Protein AF-A0A2V6CNK8-F1 (afdb_monomer)

Secondary structure (DSSP, 8-state):
-----EE-TTT--EE-TT-GGG--HHHHHHHHHHGGGS--------------------------------------------EEEETTEEEEEEEEEETTEEEEEEEETTTTEEEEEEEE--GGG--HHHHHHHHHHHHHHHT---TTSPPEEEEEEETTEEEEEEE--TT-BHHHHHHHHTT--TTS---PPPHHHHHHHHHHHHHHHHHHHHTT---S--SGGG-BPP-

Sequence (231 aa):
MATATLVCGRCGTEILADAPEGLCTACLFESGLSLLAHDSVAGLGLSAEAAAKAGSAKADEPDRRDSEQARDRKKMPRTAKAFADFGDYELLEVIGRGGQGVVYRARQKSLNRTVALKVIALGHWATDPHLKRFRREAEAAASLDHPSIVPIYEVGERDGSCYFSMKLVEGGQLDAVVKSATADSSCGERVPTPIRQAVELIVKVARTVHYAHEHGILHRDIKPGNILNPT

Solvent-accessible surface area (backbone atoms only — not comparable to full-atom values): 14701 Å² total; per-residue (Å²): 132,86,78,64,71,37,59,13,80,83,80,63,47,82,30,63,73,81,38,68,94,47,32,39,75,69,59,49,52,53,58,59,52,58,71,72,72,72,81,80,80,83,84,89,79,91,88,90,80,90,88,80,84,90,89,86,85,90,85,89,84,90,87,88,84,88,82,86,81,88,82,90,81,80,78,91,85,75,86,68,73,66,42,71,73,57,85,62,28,42,30,59,45,80,77,44,78,54,99,67,32,41,29,25,38,22,36,34,60,91,78,72,41,74,28,30,34,40,40,26,76,45,60,102,73,58,48,72,69,56,55,54,50,49,51,53,54,51,53,56,53,41,70,54,86,49,99,85,52,78,46,47,78,48,75,52,74,55,97,80,23,45,34,37,33,26,65,60,66,81,46,41,38,41,47,60,52,58,52,52,58,40,64,76,37,96,76,80,57,67,61,68,78,55,68,67,60,54,50,55,49,51,54,54,50,51,53,48,51,47,55,37,46,80,72,75,44,79,84,93,64,90,46,49,77,72,36,68,38,79,114

Structure (mmCIF, N/CA/C/O backbone):
data_AF-A0A2V6CNK8-F1
#
_entry.id   AF-A0A2V6CNK8-F1
#
loop_
_atom_site.group_PDB
_atom_site.id
_atom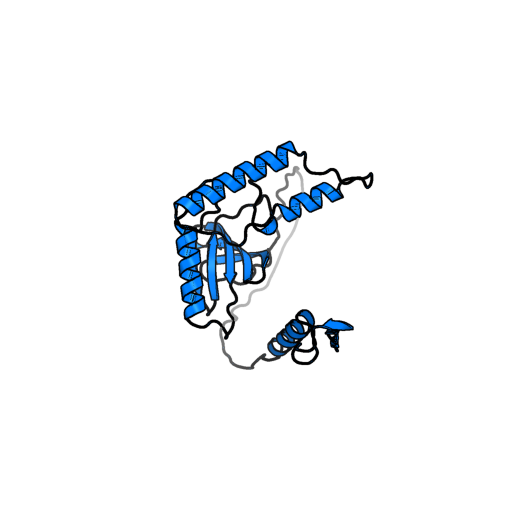_site.type_symbol
_atom_site.label_atom_id
_atom_site.label_alt_id
_atom_site.label_comp_id
_atom_site.label_asym_id
_atom_site.label_entity_id
_atom_site.label_seq_id
_atom_site.pdbx_PDB_ins_code
_atom_site.Cartn_x
_atom_site.Cartn_y
_atom_site.Cartn_z
_atom_site.occupancy
_atom_site.B_iso_or_equiv
_atom_site.auth_seq_id
_atom_site.auth_comp_id
_atom_site.auth_asym_id
_atom_site.auth_atom_id
_atom_site.pdbx_PDB_model_num
ATOM 1 N N . MET A 1 1 ? 30.320 -9.518 28.001 1.00 45.44 1 MET A N 1
ATOM 2 C CA . MET A 1 1 ? 31.220 -9.008 26.946 1.00 45.44 1 MET A CA 1
ATOM 3 C C . MET A 1 1 ? 30.800 -7.579 26.665 1.00 45.44 1 MET A C 1
ATOM 5 O O . MET A 1 1 ? 29.662 -7.385 26.263 1.00 45.44 1 MET A O 1
ATOM 9 N N . ALA A 1 2 ? 31.634 -6.596 27.006 1.00 44.94 2 ALA A N 1
ATOM 10 C CA . ALA A 1 2 ? 31.321 -5.186 26.791 1.00 44.94 2 ALA A CA 1
ATOM 11 C C . ALA A 1 2 ? 31.357 -4.893 25.284 1.00 44.94 2 ALA A C 1
ATOM 13 O O . ALA A 1 2 ? 32.403 -5.034 24.655 1.00 44.94 2 ALA A O 1
ATOM 14 N N . THR A 1 3 ? 30.213 -4.554 24.696 1.00 51.38 3 THR A N 1
ATOM 15 C CA . THR A 1 3 ? 30.130 -4.042 23.326 1.00 51.38 3 THR A CA 1
ATOM 16 C C . THR A 1 3 ? 30.776 -2.665 23.309 1.00 51.38 3 THR A C 1
ATOM 18 O O . THR A 1 3 ? 30.243 -1.734 23.906 1.00 51.38 3 THR A O 1
ATOM 21 N N . ALA A 1 4 ? 31.949 -2.546 22.689 1.00 55.06 4 ALA A N 1
ATOM 22 C CA . ALA A 1 4 ? 32.587 -1.257 22.478 1.00 55.06 4 ALA A CA 1
ATOM 23 C C . ALA A 1 4 ? 31.721 -0.443 21.508 1.00 55.06 4 ALA A C 1
ATOM 25 O O . ALA A 1 4 ? 31.630 -0.769 20.326 1.00 55.06 4 ALA A O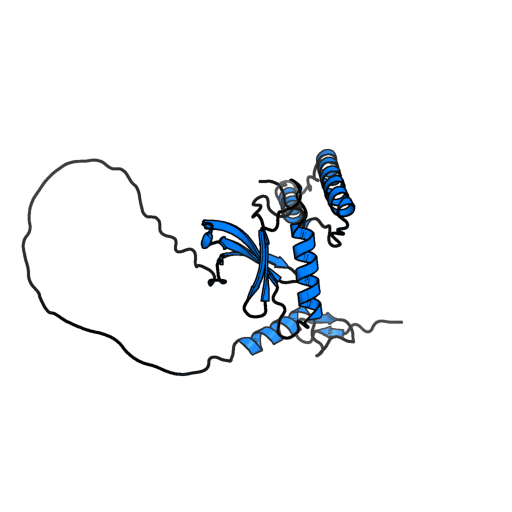 1
ATOM 26 N N . THR A 1 5 ? 31.038 0.572 22.027 1.00 68.06 5 THR A N 1
ATOM 27 C CA . THR A 1 5 ? 30.253 1.512 21.231 1.00 68.06 5 THR A CA 1
ATOM 28 C C . THR A 1 5 ? 31.208 2.526 20.609 1.00 68.06 5 THR A C 1
ATOM 30 O O . THR A 1 5 ? 31.946 3.205 21.325 1.00 68.06 5 THR A O 1
ATOM 33 N N . LEU A 1 6 ? 31.238 2.606 19.279 1.00 79.00 6 LEU A N 1
ATOM 34 C CA . LEU A 1 6 ? 31.948 3.667 18.565 1.00 79.00 6 LEU A CA 1
ATOM 35 C C . LEU A 1 6 ? 30.992 4.843 18.346 1.00 79.00 6 LEU A C 1
ATOM 37 O O . LEU A 1 6 ? 29.776 4.691 18.428 1.00 79.00 6 LEU A O 1
ATOM 41 N N . VAL A 1 7 ? 31.533 6.024 18.067 1.00 88.00 7 VAL A N 1
ATOM 42 C CA . VAL A 1 7 ? 30.742 7.205 17.699 1.00 88.00 7 VAL A CA 1
ATOM 43 C C . VAL A 1 7 ? 30.928 7.509 16.222 1.00 88.00 7 VAL A C 1
ATOM 45 O O . VAL A 1 7 ? 32.044 7.492 15.709 1.00 88.00 7 VAL A O 1
ATOM 48 N N . CYS A 1 8 ? 29.818 7.790 15.543 1.00 84.38 8 CYS A N 1
ATOM 49 C CA . CYS A 1 8 ? 29.791 8.168 14.139 1.00 84.38 8 CYS A CA 1
ATOM 50 C C . CYS A 1 8 ? 30.646 9.416 13.909 1.00 84.38 8 CYS A C 1
ATOM 52 O O . CYS A 1 8 ? 30.362 10.472 14.479 1.00 84.38 8 CYS A O 1
ATOM 54 N N . GLY A 1 9 ? 31.622 9.328 13.004 1.00 82.12 9 GLY A N 1
ATOM 55 C CA . GLY A 1 9 ? 32.535 10.433 12.691 1.00 82.12 9 GLY A CA 1
ATOM 56 C C . GLY A 1 9 ? 31.868 11.672 12.077 1.00 82.12 9 GLY A C 1
ATOM 57 O O . GLY A 1 9 ? 32.503 12.717 11.976 1.00 82.12 9 GLY A O 1
ATOM 58 N N . ARG A 1 10 ? 30.592 11.574 11.673 1.00 83.19 10 ARG A N 1
ATOM 59 C CA . ARG A 1 10 ? 29.850 12.657 11.009 1.00 83.19 10 ARG A CA 1
ATOM 60 C C . ARG A 1 10 ? 28.778 13.314 11.876 1.00 83.19 10 ARG A C 1
ATOM 62 O O . ARG A 1 10 ? 28.630 14.528 11.820 1.00 83.19 10 ARG A O 1
ATOM 69 N N . CYS A 1 11 ? 28.027 12.542 12.661 1.00 86.38 11 CYS A N 1
ATOM 70 C CA . CYS A 1 11 ? 26.923 13.070 13.480 1.00 86.38 11 CYS A CA 1
ATOM 71 C C . CYS A 1 11 ? 27.067 12.801 14.983 1.00 86.38 11 CYS A C 1
ATOM 73 O O . CYS A 1 11 ? 26.215 13.230 15.754 1.00 86.38 11 CYS A O 1
ATOM 75 N N . GLY A 1 12 ? 28.106 12.074 15.409 1.00 82.94 12 GLY A N 1
ATOM 76 C CA . GLY A 1 12 ? 28.367 11.786 16.821 1.00 82.94 12 GLY A CA 1
ATOM 77 C C . GLY A 1 12 ? 27.415 10.779 17.474 1.00 82.94 12 GLY A C 1
ATOM 78 O O . GLY A 1 12 ? 27.470 10.597 18.684 1.00 82.94 12 GLY A O 1
ATOM 79 N N . THR A 1 13 ? 26.539 10.119 16.712 1.00 86.62 13 THR A N 1
ATOM 80 C CA . THR A 1 13 ? 25.645 9.073 17.238 1.00 86.62 13 THR A CA 1
ATOM 81 C C . THR A 1 13 ? 26.413 7.789 17.544 1.00 86.62 13 THR A C 1
ATOM 83 O O . THR A 1 13 ? 27.324 7.429 16.801 1.00 86.62 13 THR A O 1
ATOM 86 N N . GLU A 1 14 ? 26.016 7.081 18.600 1.00 86.44 14 GLU A N 1
ATOM 87 C CA . GLU A 1 14 ? 26.526 5.747 18.924 1.00 86.44 14 GLU A CA 1
ATOM 88 C C . GLU A 1 14 ? 26.243 4.744 17.795 1.00 86.44 14 GLU A C 1
ATOM 90 O O . GLU A 1 14 ? 25.125 4.643 17.283 1.00 86.44 14 GLU A O 1
ATOM 95 N N . ILE A 1 15 ? 27.275 4.006 17.396 1.00 84.31 15 ILE A N 1
ATOM 96 C CA . ILE A 1 15 ? 27.255 3.020 16.318 1.00 84.31 15 ILE A CA 1
ATOM 97 C C . ILE A 1 15 ? 27.910 1.720 16.779 1.00 84.31 15 ILE A C 1
ATOM 99 O O . ILE A 1 15 ? 28.744 1.688 17.689 1.00 84.31 15 ILE A O 1
ATOM 103 N N . LEU A 1 16 ? 27.514 0.629 16.128 1.00 76.56 16 LEU A N 1
ATOM 104 C CA . LEU A 1 16 ? 28.136 -0.672 16.329 1.00 76.56 16 LEU A CA 1
ATOM 105 C C . LEU A 1 16 ? 29.592 -0.634 15.843 1.00 76.56 16 LEU A C 1
ATOM 107 O O . LEU A 1 16 ? 29.931 0.103 14.917 1.00 76.56 16 LEU A O 1
ATOM 111 N N . ALA A 1 17 ? 30.458 -1.427 16.475 1.00 74.00 17 ALA A N 1
ATOM 112 C CA . ALA A 1 17 ? 31.888 -1.443 16.165 1.00 74.00 17 ALA A CA 1
ATOM 113 C C . ALA A 1 17 ? 32.208 -1.879 14.719 1.00 74.00 17 ALA A C 1
ATOM 115 O O . ALA A 1 17 ? 33.287 -1.583 14.215 1.00 74.00 17 ALA A O 1
ATOM 116 N N . ASP A 1 18 ? 31.280 -2.574 14.060 1.00 73.69 18 ASP A N 1
ATOM 117 C CA . ASP A 1 18 ? 31.365 -3.056 12.679 1.00 73.69 18 ASP A CA 1
ATOM 118 C C . ASP A 1 18 ? 30.738 -2.093 11.655 1.00 73.69 18 ASP A C 1
ATOM 120 O O . ASP A 1 18 ? 30.598 -2.441 10.481 1.00 73.69 18 ASP A O 1
ATOM 124 N N . ALA A 1 19 ? 30.367 -0.879 12.071 1.00 71.38 19 ALA A N 1
ATOM 125 C CA . ALA A 1 19 ? 29.796 0.116 11.178 1.00 71.38 19 ALA A CA 1
ATOM 126 C C . ALA A 1 19 ? 30.794 0.502 10.061 1.00 71.38 19 ALA A C 1
ATOM 128 O O . ALA A 1 19 ? 31.891 0.998 10.354 1.00 71.38 19 ALA A O 1
ATOM 129 N N . PRO A 1 20 ? 30.434 0.303 8.777 1.00 69.94 20 PRO A N 1
ATOM 130 C CA . PRO A 1 20 ? 31.322 0.592 7.658 1.00 69.94 20 PRO A CA 1
ATOM 131 C C . PRO A 1 20 ? 31.697 2.077 7.630 1.00 69.94 20 PRO A C 1
ATOM 133 O O . PRO A 1 20 ? 30.863 2.953 7.859 1.00 69.94 20 PRO A O 1
ATOM 136 N N . GLU A 1 21 ? 32.983 2.343 7.384 1.00 75.62 21 GLU A N 1
ATOM 137 C CA . GLU A 1 21 ? 33.577 3.690 7.327 1.00 75.62 21 GLU A CA 1
ATOM 138 C C . GLU A 1 21 ? 33.465 4.510 8.630 1.00 75.62 21 GLU A C 1
ATOM 140 O O . GLU A 1 21 ? 33.725 5.712 8.632 1.00 75.62 21 GLU A O 1
ATOM 145 N N . GLY A 1 22 ? 33.095 3.889 9.758 1.00 81.62 22 GLY A N 1
ATOM 146 C CA . GLY A 1 22 ? 32.885 4.603 11.023 1.00 81.62 22 GLY A CA 1
ATOM 147 C C . GLY A 1 22 ? 31.695 5.570 10.982 1.00 81.62 22 GLY A C 1
ATOM 148 O O . GLY A 1 22 ? 31.645 6.536 11.750 1.00 81.62 22 GLY A O 1
ATOM 149 N N . LEU A 1 23 ? 30.741 5.335 10.074 1.00 81.50 23 LEU A N 1
ATOM 150 C CA . LEU A 1 23 ? 29.550 6.156 9.883 1.00 81.50 23 LEU A CA 1
ATOM 151 C C . LEU A 1 23 ? 28.284 5.405 10.301 1.00 81.50 23 LEU A C 1
ATOM 153 O O . LEU A 1 23 ? 28.145 4.201 10.099 1.00 81.50 23 LEU A O 1
ATOM 157 N N . CYS A 1 24 ? 27.314 6.134 10.857 1.00 85.38 24 CYS A N 1
ATOM 158 C CA . CYS A 1 24 ? 25.982 5.581 11.080 1.00 85.38 24 CYS A CA 1
ATOM 159 C C . CYS A 1 24 ? 25.253 5.377 9.745 1.00 85.38 24 CYS A C 1
ATOM 161 O O . CYS A 1 24 ? 25.547 6.037 8.745 1.00 85.38 24 CYS A O 1
ATOM 163 N N . THR A 1 25 ? 24.247 4.505 9.746 1.00 79.19 25 THR A N 1
ATOM 164 C CA . THR A 1 25 ? 23.458 4.166 8.551 1.00 79.19 25 THR A CA 1
ATOM 165 C C . THR A 1 25 ? 22.831 5.389 7.877 1.00 79.19 25 THR A C 1
ATOM 167 O O . THR A 1 25 ? 22.780 5.449 6.653 1.00 79.19 25 THR A O 1
ATOM 170 N N . ALA A 1 26 ? 22.415 6.394 8.653 1.00 77.00 26 ALA A N 1
ATOM 171 C CA . ALA A 1 26 ? 21.875 7.645 8.124 1.00 77.00 26 ALA A CA 1
ATOM 172 C C . ALA A 1 26 ? 22.945 8.493 7.407 1.00 77.00 26 ALA A C 1
ATOM 174 O O . ALA A 1 26 ? 22.729 8.952 6.287 1.00 77.00 26 ALA A O 1
ATOM 175 N N . CYS A 1 27 ? 24.119 8.667 8.020 1.00 79.50 27 CYS A N 1
ATOM 176 C CA . CYS A 1 27 ? 25.214 9.457 7.454 1.00 79.50 27 CYS A CA 1
ATOM 177 C C . CYS A 1 27 ? 25.867 8.794 6.240 1.00 79.50 27 CYS A C 1
ATOM 179 O O . CYS A 1 27 ? 26.237 9.492 5.297 1.00 79.50 27 CYS A O 1
ATOM 181 N N . LEU A 1 28 ? 25.994 7.466 6.249 1.00 79.88 28 LEU A N 1
ATOM 182 C CA . LEU A 1 28 ? 26.489 6.699 5.108 1.00 79.88 28 LEU A CA 1
ATOM 183 C C . LEU A 1 28 ? 25.558 6.856 3.894 1.00 79.88 28 LEU A C 1
ATOM 185 O O . LEU A 1 28 ? 26.018 7.052 2.771 1.00 79.88 28 LEU A O 1
ATOM 189 N N . PHE A 1 29 ? 24.242 6.850 4.128 1.00 72.44 29 PHE A N 1
ATOM 190 C CA . PHE A 1 29 ? 23.240 7.028 3.078 1.00 72.44 29 PHE A CA 1
ATOM 191 C C . PHE A 1 29 ? 23.309 8.419 2.430 1.00 72.44 29 PHE A C 1
ATOM 193 O O . PHE A 1 29 ? 23.262 8.537 1.208 1.00 72.44 29 PHE A O 1
ATOM 200 N N . GLU A 1 30 ? 23.491 9.478 3.224 1.00 69.31 30 GLU A N 1
ATOM 201 C CA . GLU A 1 30 ? 23.682 10.833 2.690 1.00 69.31 30 GLU A CA 1
ATOM 202 C C . GLU A 1 30 ? 24.972 10.983 1.875 1.00 69.31 30 GLU A C 1
ATOM 204 O O . GLU A 1 30 ? 24.967 11.665 0.853 1.00 69.31 30 GLU A O 1
ATOM 209 N N . SER A 1 31 ? 26.073 10.349 2.297 1.00 64.81 31 SER A N 1
ATOM 210 C CA . SER A 1 31 ? 27.329 10.369 1.532 1.00 64.81 31 SER A CA 1
ATOM 211 C C . SER A 1 31 ? 27.163 9.704 0.159 1.00 64.81 31 SER A C 1
ATOM 213 O O . SER A 1 31 ? 27.707 10.191 -0.831 1.00 64.81 31 SER A O 1
ATOM 215 N N . GLY A 1 32 ? 26.343 8.650 0.077 1.00 50.62 32 GLY A N 1
ATOM 216 C CA . GLY A 1 32 ? 25.979 8.004 -1.185 1.00 50.62 32 GLY A CA 1
ATOM 217 C C . GLY A 1 32 ? 25.147 8.887 -2.124 1.00 50.62 32 GLY A C 1
ATOM 218 O O . GLY A 1 32 ? 25.271 8.762 -3.340 1.00 50.62 32 GLY A O 1
ATOM 219 N N . LEU A 1 33 ? 24.345 9.820 -1.595 1.00 50.94 33 LEU A N 1
ATOM 220 C CA . LEU A 1 33 ? 23.573 10.761 -2.418 1.00 50.94 33 LEU A CA 1
ATOM 221 C C . LEU A 1 33 ? 24.4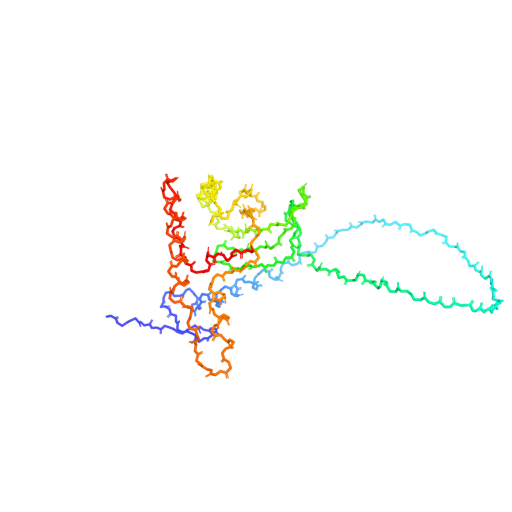35 11.855 -3.067 1.00 50.94 33 LEU A C 1
ATOM 223 O O . LEU A 1 33 ? 24.100 12.307 -4.159 1.00 50.94 33 LEU A O 1
ATOM 227 N N . SER A 1 34 ? 25.542 12.270 -2.445 1.00 40.31 34 SER A N 1
ATOM 228 C CA . SER A 1 34 ? 26.417 13.312 -3.011 1.00 40.31 34 SER A CA 1
ATOM 229 C C . SER A 1 34 ? 27.204 12.844 -4.240 1.00 40.31 34 SER A C 1
ATOM 231 O O . SER A 1 34 ? 27.488 13.649 -5.124 1.00 40.31 34 SER A O 1
ATOM 233 N N . LEU A 1 35 ? 27.499 11.545 -4.348 1.00 41.44 35 LEU A N 1
ATOM 234 C CA . LEU A 1 35 ? 28.129 10.954 -5.539 1.00 41.44 35 LEU A CA 1
ATOM 235 C C . LEU A 1 35 ? 27.210 10.975 -6.772 1.00 41.44 35 LEU A C 1
ATOM 237 O O . LEU A 1 35 ? 27.698 10.965 -7.895 1.00 41.44 35 LEU A O 1
ATOM 241 N N . LEU A 1 36 ? 25.891 11.065 -6.579 1.00 43.84 36 LEU A N 1
ATOM 242 C CA . LEU A 1 36 ? 24.907 11.128 -7.665 1.00 43.84 36 LEU A CA 1
ATOM 243 C C . LEU A 1 36 ? 24.670 12.555 -8.190 1.00 43.84 36 LEU A C 1
ATOM 245 O O . LEU A 1 36 ? 23.960 12.729 -9.177 1.00 43.84 36 LEU A O 1
ATOM 249 N N . ALA A 1 37 ? 25.229 13.582 -7.539 1.00 37.56 37 ALA A N 1
ATOM 250 C CA . ALA A 1 37 ? 24.976 14.985 -7.874 1.00 37.56 37 ALA A CA 1
ATOM 251 C C . ALA A 1 37 ? 25.990 15.601 -8.860 1.00 37.56 37 ALA A C 1
ATOM 253 O O . ALA A 1 37 ? 25.799 16.746 -9.267 1.00 37.56 37 ALA A O 1
ATOM 254 N N . HIS A 1 38 ? 27.050 14.878 -9.251 1.00 37.38 38 HIS A N 1
ATOM 255 C CA . HIS A 1 38 ? 28.166 15.445 -10.025 1.00 37.38 38 HIS A CA 1
ATOM 256 C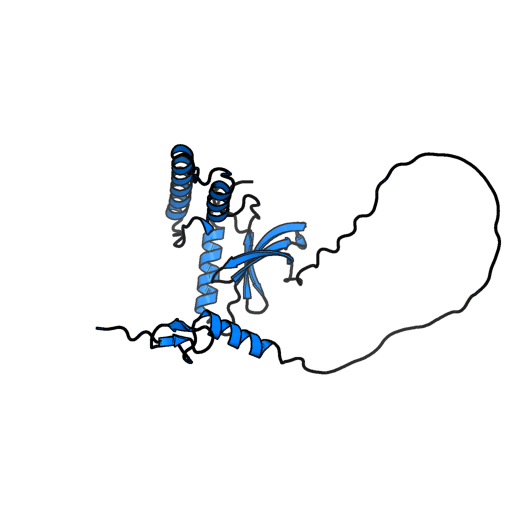 C . HIS A 1 38 ? 28.341 14.952 -11.469 1.00 37.38 38 HIS A C 1
ATOM 258 O O . HIS A 1 38 ? 29.242 15.445 -12.142 1.00 37.38 38 HIS A O 1
ATOM 264 N N . ASP A 1 39 ? 27.446 14.117 -12.002 1.00 36.12 39 ASP A N 1
ATOM 265 C CA . ASP A 1 39 ? 27.487 13.736 -13.422 1.00 36.12 39 ASP A CA 1
ATOM 266 C C . ASP A 1 39 ? 26.438 14.493 -14.251 1.00 36.12 39 ASP A C 1
ATOM 268 O O . ASP A 1 39 ? 25.419 13.951 -14.678 1.00 36.12 39 ASP A O 1
ATOM 272 N N . SER A 1 40 ? 26.701 15.778 -14.512 1.00 32.28 40 SER A N 1
ATOM 273 C CA . SER A 1 40 ? 26.085 16.506 -15.629 1.00 32.28 40 SER A CA 1
ATOM 274 C C . SER A 1 40 ? 27.042 16.488 -16.821 1.00 32.28 40 SER A C 1
ATOM 276 O O . SER A 1 40 ? 27.973 17.292 -16.899 1.00 32.28 40 SER A O 1
ATOM 278 N N . VAL A 1 41 ? 26.815 15.546 -17.736 1.00 34.97 41 VAL A N 1
ATOM 279 C CA . VAL A 1 41 ? 27.568 15.397 -18.985 1.00 34.97 41 VAL A CA 1
ATOM 280 C C . VAL A 1 41 ? 27.011 16.341 -20.051 1.00 34.97 41 VAL A C 1
ATOM 282 O O . VAL A 1 41 ? 25.805 16.504 -20.222 1.00 34.97 41 VAL A O 1
ATOM 285 N N . ALA A 1 42 ? 27.948 16.967 -20.753 1.00 29.44 42 ALA A N 1
ATOM 286 C CA . ALA A 1 42 ? 27.781 17.856 -21.884 1.00 29.44 42 ALA A CA 1
ATOM 287 C C . ALA A 1 42 ? 27.140 17.205 -23.129 1.00 29.44 42 ALA A C 1
ATOM 289 O O . ALA A 1 42 ? 27.391 16.042 -23.426 1.00 29.44 42 ALA A O 1
ATOM 290 N N . GLY A 1 43 ? 26.490 18.042 -23.950 1.00 26.47 43 GLY A N 1
ATOM 291 C CA . GLY A 1 43 ? 26.691 18.014 -25.405 1.00 26.47 43 GLY A CA 1
ATOM 292 C C . GLY A 1 43 ? 25.492 17.701 -26.314 1.00 26.47 43 GLY A C 1
ATOM 293 O O . GLY A 1 43 ? 24.898 16.638 -26.214 1.00 26.47 43 GLY A O 1
ATOM 294 N N . LEU A 1 44 ? 25.334 18.591 -27.316 1.00 27.14 44 LEU A N 1
ATOM 295 C CA . LEU A 1 44 ? 24.737 18.410 -28.661 1.00 27.14 44 LEU A CA 1
ATOM 296 C C . LEU A 1 44 ? 23.191 18.366 -28.719 1.00 27.14 44 LEU A C 1
ATOM 298 O O . LEU A 1 44 ? 22.565 17.617 -27.993 1.00 27.14 44 LEU A O 1
ATOM 302 N N . GLY A 1 45 ? 22.464 19.089 -29.577 1.00 24.50 45 GLY A N 1
ATOM 303 C CA . GLY A 1 45 ? 22.764 20.008 -30.676 1.00 24.50 45 GLY A CA 1
ATOM 304 C C . GLY A 1 45 ? 21.526 20.111 -31.596 1.00 24.50 45 GLY A C 1
ATOM 305 O O . GLY A 1 45 ? 20.816 19.121 -31.729 1.00 24.50 45 GLY A O 1
ATOM 306 N N . LEU A 1 46 ? 21.356 21.270 -32.262 1.00 26.09 46 LEU A N 1
ATOM 307 C CA . LEU A 1 46 ? 20.570 21.526 -33.499 1.00 26.09 46 LEU A CA 1
ATOM 308 C C . LEU A 1 46 ? 19.024 21.428 -33.392 1.00 26.09 46 LEU A C 1
ATOM 310 O O . LEU A 1 46 ? 18.512 20.593 -32.668 1.00 26.09 46 LEU A O 1
ATOM 314 N N . SER A 1 47 ? 18.150 22.115 -34.135 1.00 29.00 47 SER A N 1
ATOM 315 C CA . SER A 1 47 ? 18.079 23.339 -34.961 1.00 29.00 47 SER A CA 1
ATOM 316 C C . SER A 1 47 ? 16.651 23.339 -35.541 1.00 29.00 47 SER A C 1
ATOM 318 O O . SER A 1 47 ? 16.289 22.319 -36.118 1.00 29.00 47 SER A O 1
ATOM 320 N N . ALA A 1 48 ? 15.876 24.427 -35.429 1.00 24.42 48 ALA A N 1
ATOM 321 C CA . ALA A 1 48 ? 14.644 24.771 -36.190 1.00 24.42 48 ALA A CA 1
ATOM 322 C C . ALA A 1 48 ? 13.896 25.849 -35.371 1.00 24.42 48 ALA A C 1
ATOM 324 O O . ALA A 1 48 ? 13.874 25.747 -34.154 1.00 24.42 48 ALA A O 1
ATOM 325 N N . GLU A 1 49 ? 13.279 26.922 -35.862 1.00 23.61 49 GLU A N 1
ATOM 326 C CA . GLU A 1 49 ? 12.781 27.320 -37.175 1.00 23.61 49 GLU A CA 1
ATOM 327 C C . GLU A 1 49 ? 12.414 28.824 -37.116 1.00 23.61 49 GLU A C 1
ATOM 329 O O . GLU A 1 49 ? 12.125 29.361 -36.051 1.00 23.61 49 GLU A O 1
ATOM 334 N N . ALA A 1 50 ? 12.378 29.450 -38.296 1.00 24.55 50 ALA A N 1
ATOM 335 C CA . ALA A 1 50 ? 11.441 30.491 -38.742 1.00 24.55 50 ALA A CA 1
ATOM 336 C C . ALA A 1 50 ? 11.245 31.801 -37.937 1.00 24.55 50 ALA A C 1
ATOM 338 O O . ALA A 1 50 ? 10.629 31.844 -36.878 1.00 24.55 50 ALA A O 1
ATOM 339 N N . ALA A 1 51 ? 11.564 32.928 -38.588 1.00 23.58 51 ALA A N 1
ATOM 340 C CA . ALA A 1 51 ? 10.922 34.217 -38.324 1.00 23.58 51 ALA A CA 1
ATOM 341 C C . ALA A 1 51 ? 10.481 34.853 -39.650 1.00 23.58 51 ALA A C 1
ATOM 343 O O . ALA A 1 51 ? 11.301 35.235 -40.485 1.00 23.58 51 ALA A O 1
ATOM 344 N N . ALA A 1 52 ? 9.165 34.951 -39.835 1.00 24.31 52 ALA A N 1
ATOM 345 C CA . ALA A 1 52 ? 8.515 35.646 -40.934 1.00 24.31 52 ALA A CA 1
ATOM 346 C C . ALA A 1 52 ? 7.600 36.752 -40.381 1.00 24.31 52 ALA A C 1
ATOM 348 O O . ALA A 1 52 ? 6.797 36.484 -39.494 1.00 24.31 52 ALA A O 1
ATOM 349 N N . LYS A 1 53 ? 7.692 37.931 -41.021 1.00 25.09 53 LYS A N 1
ATOM 350 C CA . LYS A 1 53 ? 6.727 39.056 -41.106 1.00 25.09 53 LYS A CA 1
ATOM 351 C C . LYS A 1 53 ? 6.490 39.869 -39.816 1.00 25.09 53 LYS A C 1
ATOM 353 O O . LYS A 1 53 ? 6.152 39.322 -38.783 1.00 25.09 53 LYS A O 1
ATOM 358 N N . ALA A 1 54 ? 6.776 41.175 -39.754 1.00 24.69 54 ALA A N 1
ATOM 359 C CA . ALA A 1 54 ? 6.326 42.336 -40.549 1.00 24.69 54 ALA A CA 1
ATOM 360 C C . ALA A 1 54 ? 4.850 42.718 -40.322 1.00 24.69 54 ALA A C 1
ATOM 362 O O . ALA A 1 54 ? 3.961 41.943 -40.659 1.00 24.69 54 ALA A O 1
ATOM 363 N N . GLY A 1 55 ? 4.619 43.956 -39.854 1.00 25.02 55 GLY A N 1
ATOM 364 C CA . GLY A 1 55 ? 3.343 44.671 -40.007 1.00 25.02 55 GLY A CA 1
ATOM 365 C C . GLY A 1 55 ? 2.907 45.499 -38.794 1.00 25.02 55 GLY A C 1
ATOM 366 O O . GLY A 1 55 ? 2.295 44.967 -37.878 1.00 25.02 55 GLY A O 1
ATOM 367 N N . SER A 1 56 ? 3.192 46.803 -38.823 1.00 24.55 56 SER A N 1
ATOM 368 C CA . SER A 1 56 ? 2.766 47.823 -37.850 1.00 24.55 56 SER A CA 1
ATOM 369 C C . SER A 1 56 ? 1.525 48.607 -38.314 1.00 24.55 56 SER A C 1
ATOM 371 O O . SER A 1 56 ? 1.262 48.654 -39.513 1.00 24.55 56 SER A O 1
ATOM 373 N N . ALA A 1 57 ? 0.938 49.354 -37.356 1.00 26.88 57 ALA A N 1
ATOM 374 C CA . ALA A 1 57 ? 0.112 50.586 -37.454 1.00 26.88 57 ALA A CA 1
ATOM 375 C C . ALA A 1 57 ? -1.419 50.394 -37.278 1.00 26.88 57 ALA A C 1
ATOM 377 O O . ALA A 1 57 ? -2.031 49.662 -38.043 1.00 26.88 57 ALA A O 1
ATOM 378 N N . LYS A 1 58 ? -2.003 50.861 -36.147 1.00 24.61 58 LYS A N 1
ATOM 379 C CA . LYS A 1 58 ? -2.649 52.191 -35.857 1.00 24.61 58 LYS A CA 1
ATOM 380 C C . LYS A 1 58 ? -4.064 52.298 -36.481 1.00 24.61 58 LYS A C 1
ATOM 382 O O . LYS A 1 58 ? -4.222 51.849 -37.601 1.00 24.61 58 LYS A O 1
ATOM 387 N N . ALA A 1 59 ? -5.118 52.873 -35.891 1.00 26.53 59 ALA A N 1
ATOM 388 C CA . ALA A 1 59 ? -5.335 53.755 -34.738 1.00 26.53 59 ALA A CA 1
ATOM 389 C C . ALA A 1 59 ? -6.832 53.713 -34.298 1.00 26.53 59 ALA A C 1
ATOM 391 O O . ALA A 1 59 ? -7.634 53.033 -34.931 1.00 26.53 59 ALA A O 1
ATOM 392 N N . ASP A 1 60 ? -7.145 54.517 -33.271 1.00 25.98 60 ASP A N 1
ATOM 393 C CA . ASP A 1 60 ? -8.415 55.218 -32.979 1.00 25.98 60 ASP A CA 1
ATOM 394 C C . ASP A 1 60 ? -9.355 54.709 -31.854 1.00 25.98 60 ASP A C 1
ATOM 396 O O . ASP A 1 60 ? -9.882 53.601 -31.852 1.00 25.98 60 ASP A O 1
ATOM 400 N N . GLU A 1 61 ? -9.567 55.629 -30.905 1.00 25.70 61 GLU A N 1
ATOM 401 C CA . GLU A 1 61 ? -10.598 55.759 -29.852 1.00 25.70 61 GLU A CA 1
ATOM 402 C C . GLU A 1 61 ? -11.483 56.984 -30.252 1.00 25.70 61 GLU A C 1
ATOM 404 O O . GLU A 1 61 ? -11.062 57.686 -31.180 1.00 25.70 61 GLU A O 1
ATOM 409 N N . PRO A 1 62 ? -12.608 57.381 -29.593 1.00 43.75 62 PRO A N 1
ATOM 410 C CA . PRO A 1 62 ? -13.210 56.900 -28.337 1.00 43.75 62 PRO A CA 1
ATOM 411 C C . PRO A 1 62 ? -14.770 56.853 -28.280 1.00 43.75 62 PRO A C 1
ATOM 413 O O . PRO A 1 62 ? -15.460 57.195 -29.235 1.00 43.75 62 PRO A O 1
ATOM 416 N N . ASP A 1 63 ? -15.304 56.492 -27.096 1.00 26.67 63 ASP A N 1
ATOM 417 C CA . ASP A 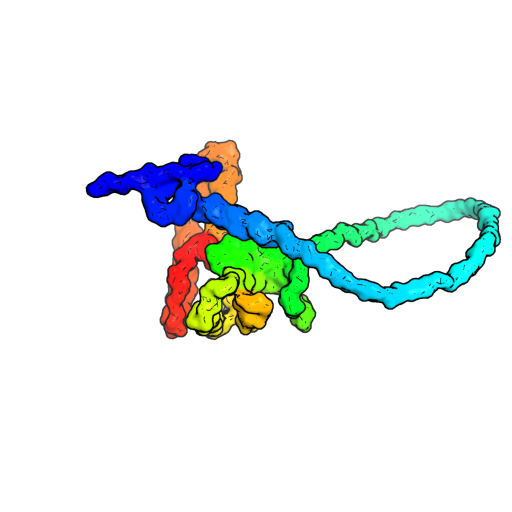1 63 ? -16.365 57.207 -26.331 1.00 26.67 63 ASP A CA 1
ATOM 418 C C . ASP A 1 63 ? -17.600 56.395 -25.821 1.00 26.67 63 ASP A C 1
ATOM 420 O O . ASP A 1 63 ? -18.405 55.872 -26.581 1.00 26.67 63 ASP A O 1
ATOM 424 N N . ARG A 1 64 ? -17.750 56.420 -24.480 1.00 30.39 64 ARG A N 1
ATOM 425 C CA . ARG A 1 64 ? -18.955 56.490 -23.604 1.00 30.39 64 ARG A CA 1
ATOM 426 C C . ARG A 1 64 ? -20.068 55.405 -23.524 1.00 30.39 64 ARG A C 1
ATOM 428 O O . ARG A 1 64 ? -20.932 55.301 -24.381 1.00 30.39 64 ARG A O 1
ATOM 435 N N . ARG A 1 65 ? -20.186 54.921 -22.267 1.00 28.38 65 ARG A N 1
ATOM 436 C CA . ARG A 1 65 ? -21.367 54.785 -21.359 1.00 28.38 65 ARG A CA 1
ATOM 437 C C . ARG A 1 65 ? -22.085 53.432 -21.166 1.00 28.38 65 ARG A C 1
ATOM 439 O O . ARG A 1 65 ? -22.651 52.857 -22.081 1.00 28.38 65 ARG A O 1
ATOM 446 N N . ASP A 1 66 ? -22.112 53.085 -19.870 1.00 27.72 66 ASP A N 1
ATOM 447 C CA . ASP A 1 66 ? -23.157 52.471 -19.035 1.00 27.72 66 ASP A CA 1
ATOM 448 C C . ASP A 1 66 ? -23.657 51.051 -19.338 1.00 27.72 66 ASP A C 1
ATOM 450 O O . ASP A 1 66 ? -24.422 50.828 -20.268 1.00 27.72 66 ASP A 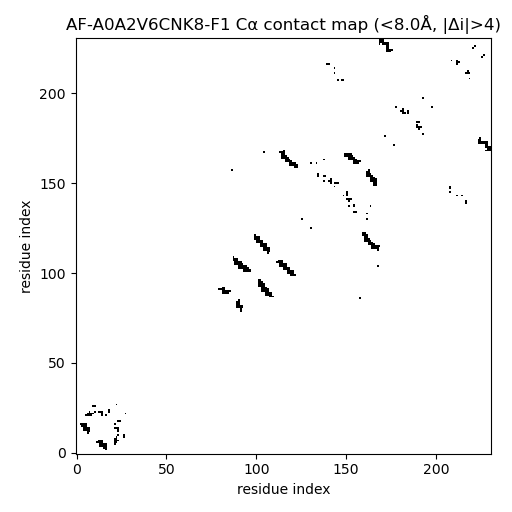O 1
ATOM 454 N N . SER A 1 67 ? -23.319 50.097 -18.454 1.00 35.09 67 SER A N 1
ATOM 455 C CA . SER A 1 67 ? -24.243 49.465 -17.478 1.00 35.09 67 SER A CA 1
ATOM 456 C C . SER A 1 67 ? -23.810 48.042 -17.048 1.00 35.09 67 SER A C 1
ATOM 458 O O . SER A 1 67 ? -23.787 47.090 -17.814 1.00 35.09 67 SER A O 1
ATOM 460 N N . GLU A 1 68 ? -23.425 47.960 -15.771 1.00 28.44 68 GLU A N 1
ATOM 461 C CA . GLU A 1 68 ? -23.811 46.969 -14.752 1.00 28.44 68 GLU A CA 1
ATOM 462 C C . GLU A 1 68 ? -23.687 45.429 -14.908 1.00 28.44 68 GLU A C 1
ATOM 464 O O . GLU A 1 68 ? -24.302 44.773 -15.736 1.00 28.44 68 GLU A O 1
ATOM 469 N N . GLN A 1 69 ? -23.046 44.882 -13.858 1.00 33.12 69 GLN A N 1
ATOM 470 C CA . GLN A 1 69 ? -23.349 43.634 -13.129 1.00 33.12 69 GLN A CA 1
ATOM 471 C C . GLN A 1 69 ? -22.667 42.312 -13.548 1.00 33.12 69 GLN A C 1
ATOM 473 O O . GLN A 1 69 ? -23.205 41.444 -14.220 1.00 33.12 69 GLN A O 1
ATOM 478 N N . ALA A 1 70 ? -21.466 42.140 -12.980 1.00 31.64 70 ALA A N 1
ATOM 479 C CA . ALA A 1 70 ? -21.062 41.047 -12.082 1.00 31.64 70 ALA A CA 1
ATOM 480 C C . ALA A 1 70 ? -21.635 39.627 -12.299 1.00 31.64 70 ALA A C 1
ATOM 482 O O . ALA A 1 70 ? -22.795 39.364 -11.990 1.00 31.64 70 ALA A O 1
ATOM 483 N N . ARG A 1 71 ? -20.734 38.663 -12.560 1.00 35.78 71 ARG A N 1
ATOM 484 C CA . ARG A 1 71 ? -20.393 37.561 -11.623 1.00 35.78 71 ARG A CA 1
ATOM 485 C C . ARG A 1 71 ? -19.260 36.683 -12.170 1.00 35.78 71 ARG A C 1
ATOM 487 O O . ARG A 1 71 ? -19.440 35.823 -13.019 1.00 35.78 71 ARG A O 1
ATOM 494 N N . ASP A 1 72 ? -18.076 36.968 -11.646 1.00 37.53 72 ASP A N 1
ATOM 495 C CA . ASP A 1 72 ? -17.134 36.018 -11.051 1.00 37.53 72 ASP A CA 1
ATOM 496 C C . ASP A 1 72 ? -17.197 34.541 -11.501 1.00 37.53 72 ASP A C 1
ATOM 498 O O . ASP A 1 72 ? -17.946 33.734 -10.956 1.00 37.53 72 ASP A O 1
ATOM 502 N N . ARG A 1 73 ? -16.291 34.167 -12.411 1.00 39.06 73 ARG A N 1
ATOM 503 C CA . ARG A 1 73 ? -15.535 32.909 -12.313 1.00 39.06 73 ARG A CA 1
ATOM 504 C C . ARG A 1 73 ? -14.074 33.179 -12.653 1.00 39.06 73 ARG A C 1
ATOM 506 O O . ARG A 1 73 ? -13.573 32.899 -13.741 1.00 39.06 73 ARG A O 1
ATOM 513 N N . LYS A 1 74 ? -13.396 33.784 -11.678 1.00 37.97 74 LYS A N 1
ATOM 514 C CA . LYS A 1 74 ? -11.937 33.836 -11.570 1.00 37.97 74 LYS A CA 1
ATOM 515 C C . LYS A 1 74 ? -11.316 32.456 -11.836 1.00 37.97 74 LYS A C 1
ATOM 517 O O . LYS A 1 74 ? -11.598 31.496 -11.132 1.00 37.97 74 LYS A O 1
ATOM 522 N N . LYS A 1 75 ? -10.406 32.433 -12.815 1.00 31.27 75 LYS A N 1
ATOM 523 C CA . LYS A 1 75 ? -9.044 31.877 -12.720 1.00 31.27 75 LYS A CA 1
ATOM 524 C C . LYS A 1 75 ? -8.918 30.546 -11.956 1.00 31.27 75 LYS A C 1
ATOM 526 O O . LYS A 1 75 ? -8.835 30.539 -10.732 1.00 31.27 75 LYS A O 1
ATOM 531 N N . MET A 1 76 ? -8.689 29.457 -12.687 1.00 36.03 76 MET A N 1
ATOM 532 C CA . MET A 1 76 ? -7.894 28.340 -12.168 1.00 36.03 76 MET A CA 1
ATOM 533 C C . MET A 1 76 ? -6.420 28.570 -12.521 1.00 36.03 76 MET A C 1
ATOM 535 O O . MET A 1 76 ? -6.029 28.337 -13.662 1.00 36.03 76 MET A O 1
ATOM 539 N N . PRO A 1 77 ? -5.566 28.983 -11.576 1.00 46.47 77 PRO A N 1
ATOM 540 C CA . PRO A 1 77 ? -4.164 28.656 -11.634 1.00 46.47 77 PRO A CA 1
ATOM 541 C C . PRO A 1 77 ? -3.903 27.598 -10.571 1.00 46.47 77 PRO A C 1
ATOM 543 O O . PRO A 1 77 ? -4.152 27.823 -9.388 1.00 46.47 77 PRO A O 1
ATOM 546 N N . ARG A 1 78 ? -3.360 26.465 -10.998 1.00 39.19 78 ARG A N 1
ATOM 547 C CA . ARG A 1 78 ? -2.256 25.813 -10.299 1.00 39.19 78 ARG A CA 1
ATOM 548 C C . ARG A 1 78 ? -1.790 24.646 -11.141 1.00 39.19 78 ARG A C 1
ATOM 550 O O . ARG A 1 78 ? -2.340 23.555 -11.084 1.00 39.19 78 ARG A O 1
ATOM 557 N N . THR A 1 79 ? -0.753 24.915 -11.921 1.00 42.06 79 THR A N 1
ATOM 558 C CA . THR A 1 79 ? 0.255 23.926 -12.273 1.00 42.06 79 THR A CA 1
ATOM 559 C C . THR A 1 79 ? 0.739 23.290 -10.970 1.00 42.06 79 THR A C 1
ATOM 561 O O . THR A 1 79 ? 1.660 23.778 -10.314 1.00 42.06 79 THR A O 1
ATOM 564 N N . ALA A 1 80 ? 0.052 22.230 -10.537 1.00 43.78 80 ALA A N 1
ATOM 565 C CA . ALA A 1 80 ? 0.659 21.255 -9.655 1.00 43.78 80 ALA A CA 1
ATOM 566 C C . ALA A 1 80 ? 1.930 20.830 -10.381 1.00 43.78 80 ALA A C 1
ATOM 568 O O . ALA A 1 80 ? 1.897 20.502 -11.567 1.00 43.78 80 ALA A O 1
ATOM 569 N N . LYS A 1 81 ? 3.064 20.998 -9.715 1.00 40.97 81 LYS A N 1
ATOM 570 C CA . LYS A 1 81 ? 4.367 20.636 -10.247 1.00 40.97 81 LYS A CA 1
ATOM 571 C C . LYS A 1 81 ? 4.312 19.121 -10.443 1.00 40.97 81 LYS A C 1
ATOM 573 O O . LYS A 1 81 ? 4.486 18.399 -9.468 1.00 40.97 81 LYS A O 1
ATOM 578 N N . ALA A 1 82 ? 3.936 18.669 -11.642 1.00 46.09 82 ALA A N 1
ATOM 579 C CA . ALA A 1 82 ? 3.862 17.255 -11.959 1.00 46.09 82 ALA A CA 1
ATOM 580 C C . ALA A 1 82 ? 5.226 16.668 -11.606 1.00 46.09 82 ALA A C 1
ATOM 582 O O . ALA A 1 82 ? 6.263 17.155 -12.076 1.00 46.09 82 ALA A O 1
ATOM 583 N N . PHE A 1 83 ? 5.236 15.693 -10.701 1.00 57.34 83 PHE A N 1
ATOM 584 C CA . PHE A 1 83 ? 6.407 14.847 -10.599 1.00 57.34 83 PHE A CA 1
ATOM 585 C C . PHE A 1 83 ? 6.509 14.113 -11.943 1.00 57.34 83 PHE A C 1
ATOM 587 O O . PHE A 1 83 ? 5.503 13.899 -12.617 1.00 57.34 83 PHE A O 1
ATOM 594 N N . ALA A 1 84 ? 7.735 13.827 -12.375 1.00 78.69 84 ALA A N 1
ATOM 595 C CA . ALA A 1 84 ? 8.014 13.236 -13.680 1.00 78.69 84 ALA A CA 1
ATOM 596 C C . ALA A 1 84 ? 7.082 12.053 -14.017 1.00 78.69 84 ALA A C 1
ATOM 598 O O . ALA A 1 84 ? 6.639 11.328 -13.128 1.00 78.69 84 ALA A O 1
ATOM 599 N N . ASP A 1 85 ? 6.811 11.843 -15.304 1.00 87.19 85 ASP A N 1
ATOM 600 C CA . ASP A 1 85 ? 6.039 10.692 -15.770 1.00 87.19 85 ASP A CA 1
ATOM 601 C C . ASP A 1 85 ? 6.754 9.371 -15.446 1.00 87.19 85 ASP A C 1
ATOM 603 O O . ASP A 1 85 ? 7.965 9.234 -15.622 1.00 87.19 85 ASP A O 1
ATOM 607 N N . PHE A 1 86 ? 5.976 8.365 -15.050 1.00 88.81 86 PHE A N 1
ATOM 608 C CA . PHE A 1 86 ? 6.414 6.984 -14.884 1.00 88.81 86 PHE A CA 1
ATOM 609 C C . PHE A 1 86 ? 5.572 6.074 -15.785 1.00 88.81 86 PHE A C 1
ATOM 611 O O . PHE A 1 86 ? 4.594 5.448 -15.374 1.00 88.81 86 PHE A O 1
ATOM 618 N N . GLY A 1 87 ? 5.923 6.034 -17.071 1.00 90.69 87 GLY A N 1
ATOM 619 C CA . GLY A 1 87 ? 5.192 5.245 -18.061 1.00 90.69 87 GLY A CA 1
ATOM 620 C C . GLY A 1 87 ? 3.747 5.697 -18.256 1.00 90.69 87 GLY A C 1
ATOM 621 O O . GLY A 1 87 ? 3.507 6.824 -18.688 1.00 90.69 87 GLY A O 1
ATOM 622 N N . ASP A 1 88 ? 2.790 4.810 -17.968 1.00 92.94 88 ASP A N 1
ATOM 623 C CA . ASP A 1 88 ? 1.347 5.108 -18.016 1.00 92.94 88 ASP A CA 1
ATOM 624 C C . ASP A 1 88 ? 0.870 5.939 -16.807 1.00 92.94 88 ASP A C 1
ATOM 626 O O . ASP A 1 88 ? -0.283 6.357 -16.747 1.00 92.94 88 ASP A O 1
ATOM 630 N N . TYR A 1 89 ? 1.748 6.225 -15.846 1.00 95.31 89 TYR A N 1
ATOM 631 C CA . TYR A 1 89 ? 1.404 6.935 -14.621 1.00 95.31 89 TYR A CA 1
ATOM 632 C C . TYR A 1 89 ? 1.985 8.350 -14.618 1.00 95.31 89 TYR A C 1
ATOM 634 O O . TYR A 1 89 ? 3.192 8.540 -14.733 1.00 95.31 89 TYR A O 1
ATOM 642 N N . GLU A 1 90 ? 1.123 9.345 -14.444 1.00 95.19 90 GLU A N 1
ATOM 643 C CA . GLU A 1 90 ? 1.516 10.713 -14.103 1.00 95.19 90 GLU A CA 1
ATOM 644 C C . GLU A 1 90 ? 1.660 10.807 -12.578 1.00 95.19 90 GLU A C 1
ATOM 646 O O . GLU A 1 90 ? 0.693 10.566 -11.845 1.00 95.19 90 GLU A O 1
ATOM 651 N N . LEU A 1 91 ? 2.857 11.126 -12.082 1.00 94.94 91 LEU A N 1
ATOM 652 C CA . LEU A 1 91 ? 3.122 11.204 -10.647 1.00 94.94 91 LEU A CA 1
ATOM 653 C C . LEU A 1 91 ? 2.654 12.559 -10.096 1.00 94.94 91 LEU A C 1
ATOM 655 O O . LEU A 1 91 ? 3.133 13.618 -10.496 1.00 94.94 91 LEU A O 1
ATOM 659 N N . LEU A 1 92 ? 1.720 12.537 -9.144 1.00 94.62 92 LEU A N 1
ATOM 660 C CA . LEU A 1 92 ? 1.107 13.755 -8.603 1.00 94.62 92 LEU A CA 1
ATOM 661 C C . LEU A 1 92 ? 1.794 14.221 -7.319 1.00 94.62 92 LEU A C 1
ATOM 663 O O . LEU A 1 92 ? 2.125 15.395 -7.184 1.00 94.62 92 LEU A O 1
ATOM 667 N N . GLU A 1 93 ? 2.010 13.308 -6.372 1.00 93.94 93 GLU A N 1
ATOM 668 C CA . GLU A 1 93 ? 2.681 13.594 -5.099 1.00 93.94 93 GLU A CA 1
ATOM 669 C C . GLU A 1 93 ? 3.212 12.317 -4.441 1.00 93.94 93 GLU A C 1
ATOM 671 O O . GLU A 1 93 ? 2.739 11.215 -4.718 1.00 93.94 93 GLU A O 1
ATOM 676 N N . VAL A 1 94 ? 4.179 12.458 -3.534 1.00 93.25 94 VAL A N 1
ATOM 677 C CA . VAL A 1 94 ? 4.632 11.361 -2.667 1.00 93.25 94 VAL A CA 1
ATOM 678 C C . VAL A 1 94 ? 3.703 11.273 -1.459 1.00 93.25 94 VAL A C 1
ATOM 680 O O . VAL A 1 94 ? 3.627 12.220 -0.683 1.00 93.25 94 VAL A O 1
ATOM 683 N N . ILE A 1 95 ? 3.052 10.125 -1.268 1.00 90.44 95 ILE A N 1
ATOM 684 C CA . ILE A 1 95 ? 2.147 9.866 -0.131 1.00 90.44 95 ILE A CA 1
ATOM 685 C C . ILE A 1 95 ? 2.765 8.956 0.935 1.00 90.44 95 ILE A C 1
ATOM 687 O O . ILE A 1 95 ? 2.226 8.821 2.029 1.00 90.44 95 ILE A O 1
ATOM 691 N N . GLY A 1 96 ? 3.908 8.333 0.644 1.00 86.56 96 GLY A N 1
ATOM 692 C CA . GLY A 1 96 ? 4.630 7.532 1.623 1.00 86.56 96 GLY A CA 1
ATOM 693 C C . GLY A 1 96 ? 6.046 7.196 1.183 1.00 86.56 96 GLY A C 1
ATOM 694 O O . GLY A 1 96 ? 6.323 7.015 -0.001 1.00 86.56 96 GLY A O 1
ATOM 695 N N . ARG A 1 97 ? 6.953 7.083 2.152 1.00 86.31 97 ARG A N 1
ATOM 696 C CA . ARG A 1 97 ? 8.304 6.543 1.966 1.00 86.31 97 ARG A CA 1
ATOM 697 C C . ARG A 1 97 ? 8.501 5.421 2.975 1.00 86.31 97 ARG A C 1
ATOM 699 O O . ARG A 1 97 ? 8.268 5.622 4.162 1.00 86.31 97 ARG A O 1
ATOM 706 N N . GLY A 1 98 ? 8.889 4.246 2.502 1.00 72.94 98 GLY A N 1
ATOM 707 C CA . GLY A 1 98 ? 9.158 3.079 3.337 1.00 72.94 98 GLY A CA 1
ATOM 708 C C . GLY A 1 98 ? 10.498 2.446 2.983 1.00 72.94 98 GLY A C 1
ATOM 709 O O . GLY A 1 98 ? 11.101 2.779 1.967 1.00 72.94 98 GLY A O 1
ATOM 710 N N . GLY A 1 99 ? 10.950 1.486 3.794 1.00 67.38 99 GLY A N 1
ATOM 711 C CA . GLY A 1 99 ? 12.268 0.857 3.617 1.00 67.38 99 GLY A CA 1
ATOM 712 C C . GLY A 1 99 ? 12.475 0.136 2.278 1.00 67.38 99 GLY A C 1
ATOM 713 O O . GLY A 1 99 ? 13.608 -0.101 1.888 1.00 67.38 99 GLY A O 1
ATOM 714 N N . GLN A 1 100 ? 11.398 -0.190 1.560 1.00 73.81 100 GLN A N 1
ATOM 715 C CA . GLN A 1 100 ? 11.453 -0.859 0.255 1.00 73.81 100 GLN A CA 1
ATOM 716 C C . GLN A 1 100 ? 11.173 0.083 -0.926 1.00 73.81 100 GLN A C 1
ATOM 718 O O . GLN A 1 100 ? 11.195 -0.368 -2.062 1.00 73.81 100 GLN A O 1
ATOM 723 N N . GLY A 1 101 ? 10.850 1.361 -0.705 1.00 84.50 101 GLY A N 1
ATOM 724 C CA . GLY A 1 101 ? 10.537 2.260 -1.817 1.00 84.50 101 GLY A CA 1
ATOM 725 C C . GLY A 1 101 ? 9.612 3.419 -1.473 1.00 84.50 101 GLY A C 1
ATOM 726 O O . GLY A 1 101 ? 9.391 3.761 -0.309 1.00 84.50 101 GLY A O 1
ATOM 727 N N . VAL A 1 102 ? 9.059 4.024 -2.519 1.00 89.81 102 VAL A N 1
ATOM 728 C CA . VAL A 1 102 ? 8.248 5.241 -2.443 1.00 89.81 102 VAL A CA 1
ATOM 729 C C . VAL A 1 102 ? 6.855 4.959 -2.988 1.00 89.81 102 VAL A C 1
ATOM 731 O O . VAL A 1 102 ? 6.699 4.290 -4.006 1.00 89.81 102 VAL A O 1
ATOM 734 N N . VAL A 1 103 ? 5.835 5.461 -2.298 1.00 92.31 103 VAL A N 1
ATOM 735 C CA . VAL A 1 103 ? 4.442 5.399 -2.738 1.00 92.31 103 VAL A CA 1
ATOM 736 C C . VAL A 1 103 ? 4.019 6.783 -3.202 1.00 92.31 103 VAL A C 1
ATOM 738 O O . VAL A 1 103 ? 4.115 7.757 -2.452 1.00 92.31 103 VAL A O 1
ATOM 741 N N . TYR A 1 104 ? 3.534 6.856 -4.434 1.00 94.56 104 TYR A N 1
ATOM 742 C CA . TYR A 1 104 ? 3.039 8.066 -5.066 1.00 94.56 104 TYR A CA 1
ATOM 743 C C . TYR A 1 104 ? 1.519 8.015 -5.186 1.00 94.56 104 TYR A C 1
ATOM 745 O O . TYR A 1 104 ? 0.955 6.974 -5.523 1.00 94.56 104 TYR A O 1
ATOM 753 N N . ARG A 1 105 ? 0.851 9.152 -4.987 1.00 95.94 105 ARG A N 1
ATOM 754 C CA . ARG A 1 105 ? -0.439 9.382 -5.637 1.00 95.94 105 ARG A CA 1
ATOM 755 C C . ARG A 1 105 ? -0.134 9.610 -7.111 1.00 95.94 105 ARG A C 1
ATOM 757 O O . ARG A 1 105 ? 0.665 10.485 -7.442 1.00 95.94 105 ARG A O 1
ATOM 764 N N . ALA A 1 106 ? -0.754 8.833 -7.983 1.00 96.62 106 ALA A N 1
ATOM 765 C CA . ALA A 1 106 ? -0.525 8.928 -9.416 1.00 96.62 106 ALA A CA 1
ATOM 766 C C . ALA A 1 106 ? -1.845 8.860 -10.180 1.00 96.62 106 ALA A C 1
ATOM 768 O O . ALA A 1 106 ? -2.799 8.223 -9.729 1.00 96.62 106 ALA A O 1
ATOM 769 N N . ARG A 1 107 ? -1.900 9.496 -11.349 1.00 96.75 107 ARG A N 1
ATOM 770 C CA . ARG A 1 107 ? -2.999 9.335 -12.299 1.00 96.75 107 ARG A CA 1
ATOM 771 C C . ARG A 1 107 ? -2.576 8.341 -13.371 1.00 96.75 107 ARG A C 1
ATOM 773 O O . ARG A 1 107 ? -1.613 8.583 -14.090 1.00 96.75 107 ARG A O 1
ATOM 780 N N . GLN A 1 108 ? -3.295 7.232 -13.485 1.00 96.69 108 GLN A N 1
ATOM 781 C CA . GLN A 1 108 ? -3.126 6.305 -14.597 1.00 96.69 108 GLN A CA 1
ATOM 782 C C . GLN A 1 108 ? -3.758 6.918 -15.850 1.00 96.69 108 GLN A C 1
ATOM 784 O O . GLN A 1 108 ? -4.963 7.181 -15.856 1.00 96.69 108 GLN A O 1
ATOM 789 N N . LYS A 1 109 ? -2.958 7.170 -16.890 1.00 95.12 109 LYS A N 1
ATOM 790 C CA . LYS A 1 109 ? -3.370 7.900 -18.097 1.00 95.12 109 LYS A CA 1
ATOM 791 C C . LYS A 1 109 ? -4.365 7.092 -18.929 1.00 95.12 109 LYS A C 1
ATOM 793 O O . LYS A 1 109 ? -5.400 7.640 -19.298 1.00 95.12 109 LYS A O 1
ATOM 798 N N . SER A 1 110 ? -4.102 5.805 -19.151 1.00 94.44 110 SER A N 1
ATOM 799 C CA . SER A 1 110 ? -4.963 4.905 -19.939 1.00 94.44 110 SER A CA 1
ATOM 800 C C . SER A 1 110 ? -6.411 4.814 -19.440 1.00 94.44 110 SER A C 1
ATOM 802 O O . SER A 1 110 ? -7.345 4.838 -20.236 1.00 94.44 110 SER A O 1
ATOM 804 N N . LEU A 1 111 ? -6.605 4.734 -18.121 1.00 94.25 111 LEU A N 1
ATOM 805 C CA . LEU A 1 111 ? -7.917 4.573 -17.479 1.00 94.25 111 LEU A CA 1
ATOM 806 C C . LEU A 1 111 ? -8.444 5.857 -16.827 1.00 94.25 111 LEU A C 1
ATOM 808 O O . LEU A 1 111 ? -9.522 5.850 -16.238 1.00 94.25 111 LEU A O 1
ATOM 812 N N . ASN A 1 112 ? -7.672 6.944 -16.895 1.00 94.38 112 ASN A N 1
ATOM 813 C CA . ASN A 1 112 ? -7.946 8.228 -16.255 1.00 94.38 112 ASN A CA 1
ATOM 814 C C . ASN A 1 112 ? -8.433 8.106 -14.795 1.00 94.38 112 ASN A C 1
ATOM 816 O O . ASN A 1 112 ? -9.435 8.705 -14.402 1.00 94.38 112 ASN A O 1
ATOM 820 N N . ARG A 1 113 ? -7.721 7.315 -13.985 1.00 95.56 113 ARG A N 1
ATOM 821 C CA . ARG A 1 113 ? -8.045 7.084 -12.567 1.00 95.56 113 ARG A CA 1
ATOM 822 C C . ARG A 1 113 ? -6.876 7.425 -11.656 1.00 95.56 113 ARG A C 1
ATOM 824 O O . ARG A 1 113 ? -5.719 7.241 -12.029 1.00 95.56 113 ARG A O 1
ATOM 831 N N . THR A 1 114 ? -7.181 7.859 -10.440 1.00 96.88 114 THR A N 1
ATOM 832 C CA . THR A 1 114 ? -6.169 8.094 -9.404 1.00 96.88 114 THR A CA 1
ATOM 833 C C . THR A 1 114 ? -5.888 6.801 -8.641 1.00 96.88 114 THR A C 1
ATOM 835 O O . THR A 1 114 ? -6.809 6.116 -8.196 1.00 96.88 114 THR A O 1
ATOM 838 N N . VAL A 1 115 ? -4.610 6.471 -8.479 1.00 97.06 115 VAL A N 1
ATOM 839 C CA . VAL A 1 115 ? -4.122 5.261 -7.809 1.00 97.06 115 VAL A CA 1
ATOM 840 C C . VAL A 1 115 ? -3.018 5.598 -6.812 1.00 97.06 115 VAL A C 1
ATOM 842 O O . VAL A 1 115 ? -2.400 6.664 -6.878 1.00 97.06 115 VAL A O 1
ATOM 845 N N . ALA A 1 116 ? -2.748 4.664 -5.903 1.00 96.12 116 ALA A N 1
ATOM 846 C CA . ALA A 1 116 ? -1.490 4.629 -5.173 1.00 96.12 116 ALA A CA 1
ATOM 847 C C . ALA A 1 116 ? -0.501 3.750 -5.955 1.00 96.12 116 ALA A C 1
ATOM 849 O O . ALA A 1 116 ? -0.773 2.576 -6.202 1.00 96.12 116 ALA A O 1
ATOM 850 N N . LEU A 1 117 ? 0.633 4.315 -6.362 1.00 95.06 117 LEU A N 1
ATOM 851 C CA . LEU A 1 117 ? 1.693 3.631 -7.101 1.00 95.06 117 LEU A CA 1
ATOM 852 C C . LEU A 1 117 ? 2.897 3.436 -6.181 1.00 95.06 117 LEU A C 1
ATOM 854 O O . LEU A 1 117 ? 3.552 4.411 -5.813 1.00 95.06 117 LEU A O 1
ATOM 858 N N . LYS A 1 118 ? 3.210 2.192 -5.814 1.00 92.56 118 LYS A N 1
ATOM 859 C CA . LYS A 1 118 ? 4.427 1.877 -5.058 1.00 92.56 118 LYS A CA 1
ATOM 860 C C . LYS A 1 118 ? 5.541 1.519 -6.031 1.00 92.56 118 LYS A C 1
ATOM 862 O O . LYS A 1 118 ? 5.446 0.516 -6.731 1.00 92.56 118 LYS A O 1
ATOM 867 N N . VAL A 1 119 ? 6.592 2.331 -6.039 1.00 90.19 119 VAL A N 1
ATOM 868 C CA . VAL A 1 119 ? 7.817 2.125 -6.815 1.00 90.19 119 VAL A CA 1
ATOM 869 C C . VAL A 1 119 ? 8.913 1.660 -5.867 1.00 90.19 119 VAL A C 1
ATOM 871 O O . VAL A 1 119 ? 9.194 2.301 -4.851 1.00 90.19 119 VAL A O 1
ATOM 874 N N . ILE A 1 120 ? 9.522 0.527 -6.188 1.00 85.31 120 ILE A N 1
ATOM 875 C CA . ILE A 1 120 ? 10.574 -0.103 -5.399 1.00 85.31 120 ILE A CA 1
ATOM 876 C C . ILE A 1 120 ? 11.891 0.170 -6.111 1.00 85.31 120 ILE A C 1
ATOM 878 O O . ILE A 1 120 ? 12.179 -0.404 -7.162 1.00 85.31 120 ILE A O 1
ATOM 882 N N . ALA A 1 121 ? 12.677 1.074 -5.527 1.00 71.56 121 ALA A N 1
ATOM 883 C CA . ALA A 1 121 ? 14.016 1.395 -5.997 1.00 71.56 121 ALA A CA 1
ATOM 884 C C . ALA A 1 121 ? 14.950 0.253 -5.596 1.00 71.56 121 ALA A C 1
ATOM 886 O O . ALA A 1 121 ? 15.529 0.225 -4.513 1.00 71.56 121 ALA A O 1
ATOM 887 N N . LEU A 1 122 ? 15.027 -0.731 -6.476 1.00 63.03 122 LEU A N 1
ATOM 888 C CA . LEU A 1 122 ? 15.782 -1.956 -6.275 1.00 63.03 122 LEU A CA 1
ATOM 889 C C . LEU A 1 122 ? 17.304 -1.746 -6.441 1.00 63.03 122 LEU A C 1
ATOM 891 O O . LEU A 1 122 ? 18.099 -2.567 -5.984 1.00 63.03 122 LEU A O 1
ATOM 895 N N . GLY A 1 123 ? 17.709 -0.596 -6.997 1.00 58.19 123 GLY A N 1
ATOM 896 C CA . GLY A 1 123 ? 19.105 -0.217 -7.222 1.00 58.19 123 GLY A CA 1
ATOM 897 C C . GLY A 1 123 ? 19.846 -1.193 -8.145 1.00 58.19 123 GLY A C 1
ATOM 898 O O . GLY A 1 123 ? 19.304 -2.205 -8.577 1.00 58.19 123 GLY A O 1
ATOM 899 N N . HIS A 1 124 ? 21.135 -0.940 -8.390 1.00 48.34 124 HIS A N 1
ATOM 900 C CA . HIS A 1 124 ? 22.035 -1.879 -9.089 1.00 48.34 124 HIS A CA 1
ATOM 901 C C . HIS A 1 124 ? 22.240 -3.222 -8.342 1.00 48.34 124 HIS A C 1
ATOM 903 O O . HIS A 1 124 ? 22.982 -4.083 -8.805 1.00 48.34 124 HIS A O 1
ATOM 909 N N . TRP A 1 125 ? 21.595 -3.410 -7.184 1.00 47.75 125 TRP A N 1
ATOM 910 C CA . TRP A 1 125 ? 21.766 -4.547 -6.273 1.00 47.75 125 TRP A CA 1
ATOM 911 C C . TRP A 1 125 ? 20.609 -5.550 -6.311 1.00 47.75 125 TRP A C 1
ATOM 913 O O . TRP A 1 125 ? 20.628 -6.554 -5.591 1.00 47.75 125 TRP A O 1
ATOM 923 N N . ALA A 1 126 ? 19.586 -5.310 -7.131 1.00 57.16 126 ALA A N 1
ATOM 924 C CA .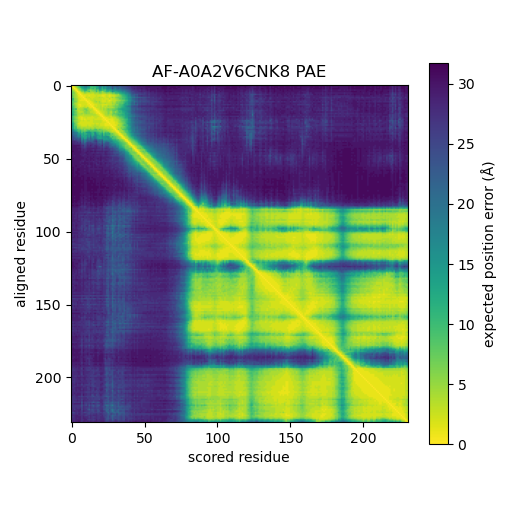 ALA A 1 126 ? 18.526 -6.282 -7.318 1.00 57.16 126 ALA A CA 1
ATOM 925 C C . ALA A 1 126 ? 18.992 -7.431 -8.197 1.00 57.16 126 ALA A C 1
ATOM 927 O O . ALA A 1 126 ? 19.001 -7.369 -9.420 1.00 57.16 126 ALA A O 1
ATOM 928 N N . THR A 1 127 ? 19.371 -8.511 -7.533 1.00 61.88 127 THR A N 1
ATOM 929 C CA . THR A 1 127 ? 19.579 -9.796 -8.178 1.00 61.88 127 THR A CA 1
ATOM 930 C C . THR A 1 127 ? 18.233 -10.346 -8.674 1.00 61.88 127 THR A C 1
ATOM 932 O O . THR A 1 127 ? 17.192 -10.145 -8.038 1.00 61.88 127 THR A O 1
ATOM 935 N N . ASP A 1 128 ? 18.240 -11.091 -9.784 1.00 67.19 128 ASP A N 1
ATOM 936 C CA . ASP A 1 128 ? 17.063 -11.787 -10.340 1.00 67.19 128 ASP A CA 1
ATOM 937 C C . ASP A 1 128 ? 16.158 -12.491 -9.298 1.00 67.19 128 ASP A C 1
ATOM 939 O O . ASP A 1 128 ? 14.929 -12.467 -9.444 1.00 67.19 128 ASP A O 1
ATOM 943 N N . PRO A 1 129 ? 16.690 -13.112 -8.223 1.00 73.19 129 PRO A N 1
ATOM 944 C CA . PRO A 1 129 ? 15.871 -13.704 -7.168 1.00 73.19 129 PRO A CA 1
ATOM 945 C C . PRO A 1 129 ? 14.994 -12.700 -6.406 1.00 73.19 129 PRO A C 1
ATOM 947 O O . PRO A 1 129 ? 13.870 -13.045 -6.037 1.00 73.19 129 PRO A O 1
ATOM 950 N N . HIS A 1 130 ? 15.462 -11.468 -6.177 1.00 71.94 130 HIS A N 1
ATOM 951 C CA . HIS A 1 130 ? 14.679 -10.433 -5.491 1.00 71.94 130 HIS A CA 1
ATOM 952 C C . HIS A 1 130 ? 13.487 -9.985 -6.338 1.00 71.94 130 HIS A C 1
ATOM 954 O O . HIS A 1 130 ? 12.373 -9.894 -5.822 1.00 71.94 130 HIS A O 1
ATOM 960 N N . LEU A 1 131 ? 13.698 -9.801 -7.644 1.00 72.62 131 LEU A N 1
ATOM 961 C CA . LEU A 1 131 ? 12.646 -9.456 -8.603 1.00 72.62 131 LEU A CA 1
ATOM 962 C C . LEU A 1 131 ? 11.576 -10.550 -8.682 1.00 72.62 131 LEU A C 1
ATOM 964 O O . LEU A 1 131 ? 10.380 -10.269 -8.587 1.00 72.62 131 LEU A O 1
ATOM 968 N N . LYS A 1 132 ? 11.996 -11.817 -8.796 1.00 78.38 132 LYS A N 1
ATOM 969 C CA . LYS A 1 132 ? 11.078 -12.970 -8.827 1.00 78.38 132 LYS A CA 1
ATOM 970 C C . LYS A 1 132 ? 10.269 -13.092 -7.541 1.00 78.38 132 LYS A C 1
ATOM 972 O O . LYS A 1 132 ? 9.069 -13.352 -7.594 1.00 78.38 132 LYS A O 1
ATOM 977 N N . ARG A 1 133 ? 10.910 -12.892 -6.386 1.00 80.94 133 ARG A N 1
ATOM 978 C CA . ARG A 1 133 ? 10.225 -12.909 -5.093 1.00 80.94 133 ARG A CA 1
ATOM 979 C C . ARG A 1 133 ? 9.208 -11.778 -4.993 1.00 80.94 133 ARG A C 1
ATOM 981 O O . ARG A 1 133 ? 8.080 -12.040 -4.593 1.00 80.94 133 ARG A O 1
ATOM 988 N N . PHE A 1 134 ? 9.591 -10.565 -5.381 1.00 80.81 134 PHE A N 1
ATOM 989 C CA . PHE A 1 134 ? 8.695 -9.416 -5.365 1.00 80.81 134 PHE A CA 1
ATOM 990 C C . PHE A 1 134 ? 7.464 -9.649 -6.246 1.00 80.81 134 PHE A C 1
ATOM 992 O O . PHE A 1 134 ? 6.345 -9.510 -5.759 1.00 80.81 134 PHE A O 1
ATOM 999 N N . ARG A 1 135 ? 7.660 -10.067 -7.506 1.00 81.25 135 ARG A N 1
ATOM 1000 C CA . ARG A 1 135 ? 6.553 -10.396 -8.419 1.00 81.25 135 ARG A CA 1
ATOM 1001 C C . ARG A 1 135 ? 5.616 -11.423 -7.804 1.00 81.25 135 ARG A C 1
ATOM 1003 O O . ARG A 1 135 ? 4.424 -11.171 -7.719 1.00 81.25 135 ARG A O 1
ATOM 1010 N N . ARG A 1 136 ? 6.161 -12.523 -7.278 1.00 84.19 136 ARG A N 1
ATOM 1011 C CA . ARG A 1 136 ? 5.362 -13.578 -6.645 1.00 84.19 136 ARG A CA 1
ATOM 1012 C C . ARG A 1 136 ? 4.579 -13.078 -5.428 1.00 84.19 136 ARG A C 1
ATOM 1014 O O . ARG A 1 136 ? 3.438 -13.480 -5.239 1.00 84.19 136 ARG A O 1
ATOM 1021 N N . GLU A 1 137 ? 5.182 -12.238 -4.589 1.00 84.00 137 GLU A N 1
ATOM 1022 C CA . GLU A 1 137 ? 4.504 -11.657 -3.423 1.00 84.00 137 GLU A CA 1
ATOM 1023 C C . GLU A 1 137 ? 3.391 -10.684 -3.850 1.00 84.00 137 GLU A C 1
ATOM 1025 O O . GLU A 1 137 ? 2.297 -10.727 -3.289 1.00 84.00 137 GLU A O 1
ATOM 1030 N N . ALA A 1 138 ? 3.635 -9.854 -4.866 1.00 83.56 138 ALA A N 1
ATOM 1031 C CA . ALA A 1 138 ? 2.656 -8.905 -5.386 1.00 83.56 138 ALA A CA 1
ATOM 1032 C C . ALA A 1 138 ? 1.503 -9.595 -6.138 1.00 83.56 138 ALA A C 1
ATOM 1034 O O . ALA A 1 138 ? 0.349 -9.241 -5.926 1.00 83.56 138 ALA A O 1
ATOM 1035 N N . GLU A 1 139 ? 1.789 -10.609 -6.957 1.00 86.62 139 GLU A N 1
ATOM 1036 C CA . GLU A 1 139 ? 0.787 -11.436 -7.646 1.00 86.62 139 GLU A CA 1
ATOM 1037 C C . GLU A 1 139 ? -0.081 -12.214 -6.654 1.00 86.62 139 GLU A C 1
ATOM 1039 O O . GLU A 1 139 ? -1.298 -12.265 -6.809 1.00 86.62 139 GLU A O 1
ATOM 1044 N N . ALA A 1 140 ? 0.524 -12.774 -5.600 1.00 87.00 140 ALA A N 1
ATOM 1045 C CA . ALA A 1 140 ? -0.230 -13.418 -4.532 1.00 87.00 140 ALA A CA 1
ATOM 1046 C C . ALA A 1 140 ? -1.143 -12.409 -3.822 1.00 87.00 140 ALA A C 1
ATOM 1048 O O . ALA A 1 140 ? -2.319 -12.676 -3.622 1.00 87.00 140 ALA A O 1
ATOM 1049 N N . ALA A 1 141 ? -0.648 -11.218 -3.484 1.00 86.44 141 ALA A N 1
ATOM 1050 C CA . ALA A 1 141 ? -1.496 -10.189 -2.888 1.00 86.44 141 ALA A CA 1
ATOM 1051 C C . ALA A 1 141 ? -2.610 -9.705 -3.841 1.00 86.44 141 ALA A C 1
ATOM 1053 O O . ALA A 1 141 ? -3.695 -9.366 -3.376 1.00 86.44 141 ALA A O 1
ATOM 1054 N N . ALA A 1 142 ? -2.369 -9.706 -5.155 1.00 90.19 142 ALA A N 1
ATOM 1055 C CA . ALA A 1 142 ? -3.347 -9.317 -6.169 1.00 90.19 142 ALA A CA 1
ATOM 1056 C C . ALA A 1 142 ? -4.479 -10.340 -6.364 1.00 90.19 142 ALA A C 1
ATOM 1058 O O . ALA A 1 142 ? -5.526 -9.973 -6.892 1.00 90.19 142 ALA A O 1
ATOM 1059 N N . SER A 1 143 ? -4.304 -11.598 -5.940 1.00 90.44 143 SER A N 1
ATOM 1060 C CA . SER A 1 143 ? -5.367 -12.610 -6.013 1.00 90.44 143 SER A CA 1
ATOM 1061 C C . SER A 1 143 ? -6.396 -12.506 -4.883 1.00 90.44 143 SER A C 1
ATOM 1063 O O . SER A 1 143 ? -7.426 -13.178 -4.935 1.00 90.44 143 SER A O 1
ATOM 1065 N N . LEU A 1 144 ? -6.136 -11.681 -3.864 1.00 92.56 144 LEU A N 1
ATOM 1066 C CA . LEU A 1 144 ? -7.050 -11.466 -2.747 1.00 92.56 144 LEU A CA 1
ATOM 1067 C C . LEU A 1 144 ? -8.157 -10.481 -3.134 1.00 92.56 144 LEU A C 1
ATOM 1069 O O . LEU A 1 144 ? -7.879 -9.335 -3.485 1.00 92.56 144 LEU A O 1
ATOM 1073 N N . ASP A 1 145 ? -9.412 -10.901 -2.967 1.00 93.75 145 ASP A N 1
ATOM 1074 C CA . ASP A 1 145 ? -10.591 -10.053 -3.154 1.00 93.75 145 ASP A CA 1
ATOM 1075 C C . ASP A 1 145 ? -11.385 -9.955 -1.848 1.00 93.75 145 ASP A C 1
ATOM 1077 O O . ASP A 1 145 ? -12.172 -10.830 -1.482 1.00 93.75 145 ASP A O 1
ATOM 1081 N N . HIS A 1 146 ? -11.134 -8.886 -1.092 1.00 94.81 146 HIS A N 1
ATOM 1082 C CA . HIS A 1 146 ? -11.788 -8.660 0.190 1.00 94.81 146 HIS A CA 1
ATOM 1083 C C . HIS A 1 146 ? -11.965 -7.161 0.456 1.00 94.81 146 HIS A C 1
ATOM 1085 O O . HIS A 1 146 ? -11.016 -6.395 0.290 1.00 94.81 146 HIS A O 1
ATOM 1091 N N . PRO A 1 147 ? -13.121 -6.706 0.979 1.00 93.19 147 PRO A N 1
ATOM 1092 C CA . PRO A 1 147 ? -13.413 -5.279 1.169 1.00 93.19 147 PRO A CA 1
ATOM 1093 C C . PRO A 1 147 ? -12.470 -4.557 2.144 1.00 93.19 147 PRO A C 1
ATOM 1095 O O . PRO A 1 147 ? -12.427 -3.330 2.166 1.00 93.19 147 PRO A O 1
ATOM 1098 N N . SER A 1 148 ? -11.746 -5.300 2.985 1.00 94.50 148 SER A N 1
ATOM 1099 C CA . SER A 1 148 ? -10.747 -4.752 3.921 1.00 94.50 148 SER A CA 1
ATOM 1100 C C . SER A 1 148 ? -9.296 -5.015 3.497 1.00 94.50 148 SER A C 1
ATOM 1102 O O . SER A 1 148 ? -8.390 -4.803 4.296 1.00 94.50 148 SER A O 1
ATOM 1104 N N . ILE A 1 149 ? -9.070 -5.483 2.267 1.00 94.75 149 ILE A N 1
ATOM 1105 C CA . ILE A 1 149 ? -7.744 -5.608 1.650 1.00 94.75 149 ILE A CA 1
ATOM 1106 C C . ILE A 1 149 ? -7.694 -4.628 0.483 1.00 94.75 149 ILE A C 1
ATOM 1108 O O . ILE A 1 149 ? -8.647 -4.507 -0.282 1.00 94.75 149 ILE A O 1
ATOM 1112 N N . VAL A 1 150 ? -6.602 -3.876 0.370 1.00 94.19 150 VAL A N 1
ATOM 1113 C CA . VAL A 1 150 ? -6.442 -2.918 -0.727 1.00 94.19 150 VAL A CA 1
ATOM 1114 C C . VAL A 1 150 ? -6.181 -3.706 -2.014 1.00 94.19 150 VAL A C 1
ATOM 1116 O O . VAL A 1 150 ? -5.162 -4.395 -2.078 1.00 94.19 150 VAL A O 1
ATOM 1119 N N . PRO A 1 151 ? -7.047 -3.612 -3.039 1.00 93.88 151 PRO A N 1
ATOM 1120 C CA . PRO A 1 151 ? -6.846 -4.357 -4.272 1.00 93.88 151 PRO A CA 1
ATOM 1121 C C . PRO A 1 151 ? -5.652 -3.794 -5.045 1.00 93.88 151 PRO A C 1
ATOM 1123 O O . PRO A 1 151 ? -5.514 -2.574 -5.210 1.00 93.88 151 PRO A O 1
ATOM 1126 N N . ILE A 1 152 ? -4.812 -4.704 -5.534 1.00 95.00 152 ILE A N 1
ATOM 1127 C CA . ILE A 1 152 ? -3.729 -4.415 -6.473 1.00 95.00 152 ILE A CA 1
ATOM 1128 C C . ILE A 1 152 ? -4.309 -4.491 -7.883 1.00 95.00 152 ILE A C 1
ATOM 1130 O O . ILE A 1 152 ? -4.997 -5.445 -8.229 1.00 95.00 152 ILE A O 1
ATOM 1134 N N . TYR A 1 153 ? -4.046 -3.472 -8.692 1.00 94.19 153 TYR A N 1
ATOM 1135 C CA . TYR A 1 153 ? -4.536 -3.402 -10.063 1.00 94.19 153 TYR A CA 1
ATOM 1136 C C . TYR A 1 153 ? -3.516 -3.881 -11.087 1.00 94.19 153 TYR A C 1
ATOM 1138 O O . TYR A 1 153 ? -3.898 -4.464 -12.096 1.00 94.19 153 TYR A O 1
ATOM 1146 N N . GLU A 1 154 ? -2.237 -3.597 -10.860 1.00 92.69 154 GLU A N 1
ATOM 1147 C CA . GLU A 1 154 ? -1.169 -3.925 -11.797 1.00 92.69 154 GLU A CA 1
ATOM 1148 C C . GLU A 1 154 ? 0.134 -4.157 -11.040 1.00 92.69 154 GLU A C 1
ATOM 1150 O O . GLU A 1 154 ? 0.412 -3.472 -10.055 1.00 92.69 154 GLU A O 1
ATOM 1155 N N . VAL A 1 155 ? 0.943 -5.094 -11.532 1.00 91.31 155 VAL A N 1
ATOM 1156 C CA . VAL A 1 155 ? 2.319 -5.339 -11.096 1.00 91.31 155 VAL A CA 1
ATOM 1157 C C . VAL A 1 155 ? 3.195 -5.314 -12.340 1.00 91.31 155 VAL A C 1
ATOM 1159 O O . VAL A 1 155 ? 2.880 -5.968 -13.332 1.00 91.31 155 VAL A O 1
ATOM 1162 N N . GLY A 1 156 ? 4.302 -4.579 -12.296 1.00 88.62 156 GLY A N 1
ATOM 1163 C CA . GLY A 1 156 ? 5.164 -4.414 -13.456 1.00 88.62 156 GLY A CA 1
ATOM 1164 C C . GLY A 1 156 ? 6.612 -4.104 -13.107 1.00 88.62 156 GLY A C 1
ATOM 1165 O O . GLY A 1 156 ? 7.009 -3.982 -11.946 1.00 88.62 156 GLY A O 1
ATOM 1166 N N . GLU A 1 157 ? 7.415 -3.990 -14.155 1.00 86.44 157 GLU A N 1
ATOM 1167 C CA . GLU A 1 157 ? 8.809 -3.567 -14.090 1.00 86.44 157 GLU A CA 1
ATOM 1168 C C . GLU A 1 157 ? 9.035 -2.472 -15.129 1.00 86.44 157 GLU A C 1
ATOM 1170 O O . GLU A 1 157 ? 8.506 -2.546 -16.241 1.00 86.44 157 GLU A O 1
ATOM 1175 N N . ARG A 1 158 ? 9.786 -1.438 -14.755 1.00 81.56 158 ARG A N 1
ATOM 1176 C CA . ARG A 1 158 ? 10.166 -0.352 -15.651 1.00 81.56 158 ARG A CA 1
ATOM 1177 C C . ARG A 1 158 ? 11.458 0.293 -15.176 1.00 81.56 158 ARG A C 1
ATOM 1179 O O . ARG A 1 158 ? 11.610 0.529 -13.982 1.00 81.56 158 ARG A O 1
ATOM 1186 N N . ASP A 1 159 ? 12.365 0.583 -16.105 1.00 76.75 159 ASP A N 1
ATOM 1187 C CA . ASP A 1 159 ? 13.619 1.300 -15.837 1.00 76.75 159 ASP A CA 1
ATOM 1188 C C . ASP A 1 159 ? 14.424 0.675 -14.673 1.00 76.75 159 ASP A C 1
ATOM 1190 O O . ASP A 1 159 ? 14.927 1.364 -13.788 1.00 76.75 159 ASP A O 1
ATOM 1194 N N . GLY A 1 160 ? 14.471 -0.666 -14.623 1.00 74.50 160 GLY A N 1
ATOM 1195 C CA . GLY A 1 160 ? 15.143 -1.433 -13.562 1.00 74.50 160 GLY A CA 1
ATOM 1196 C C . GLY A 1 160 ? 14.460 -1.381 -12.187 1.00 74.50 160 GLY A C 1
ATOM 1197 O O . GLY A 1 160 ? 15.018 -1.852 -11.197 1.00 74.50 160 GLY A O 1
ATOM 1198 N N . SER A 1 161 ? 13.259 -0.808 -12.104 1.00 80.44 161 SER A N 1
ATOM 1199 C CA . SER A 1 161 ? 12.463 -0.702 -10.882 1.00 80.44 161 SER A CA 1
ATOM 1200 C C . SER A 1 161 ? 11.195 -1.541 -10.984 1.00 80.44 161 SER A C 1
ATOM 1202 O O . SER A 1 161 ? 10.464 -1.499 -11.975 1.00 80.44 161 SER A O 1
ATOM 1204 N N . CYS A 1 162 ? 10.888 -2.276 -9.920 1.00 87.25 162 CYS A N 1
ATOM 1205 C CA . CYS A 1 162 ? 9.591 -2.919 -9.784 1.00 87.25 162 CYS A CA 1
ATOM 1206 C C . CYS A 1 162 ? 8.553 -1.924 -9.283 1.00 87.25 162 CYS A C 1
ATOM 1208 O O . CYS A 1 162 ? 8.843 -1.062 -8.449 1.00 87.25 162 CYS A O 1
ATOM 1210 N N . TYR A 1 163 ? 7.321 -2.085 -9.744 1.00 90.81 163 TYR A N 1
ATOM 1211 C CA . TYR A 1 163 ? 6.212 -1.286 -9.262 1.00 90.81 163 TYR A CA 1
ATOM 1212 C C . TYR A 1 163 ? 4.931 -2.101 -9.177 1.00 90.81 163 TYR A C 1
ATOM 1214 O O . TYR A 1 163 ? 4.778 -3.146 -9.811 1.00 90.81 163 TYR A O 1
ATOM 1222 N N . PHE A 1 164 ? 3.991 -1.586 -8.397 1.00 93.50 164 PHE A N 1
ATOM 1223 C CA . PHE A 1 164 ? 2.608 -2.022 -8.451 1.00 93.50 164 PHE A CA 1
ATOM 1224 C C . PHE A 1 164 ? 1.669 -0.861 -8.148 1.00 93.50 164 PHE A C 1
ATOM 1226 O O . PHE A 1 164 ? 1.987 0.023 -7.342 1.00 93.50 164 PHE A O 1
ATOM 1233 N N . SER A 1 165 ? 0.516 -0.858 -8.809 1.00 95.56 165 SER A N 1
ATOM 1234 C CA . SER A 1 165 ? -0.551 0.108 -8.573 1.00 95.56 165 SER A CA 1
ATOM 1235 C C . SER A 1 165 ? -1.681 -0.540 -7.785 1.00 95.56 165 SER A C 1
ATOM 1237 O O . SER A 1 165 ? -1.992 -1.718 -7.948 1.00 95.56 165 SER A O 1
ATOM 1239 N N . MET A 1 166 ? -2.289 0.228 -6.891 1.00 95.62 166 MET A N 1
ATOM 1240 C CA . MET A 1 166 ? -3.358 -0.236 -6.014 1.00 95.62 166 MET A CA 1
ATOM 1241 C C . MET A 1 166 ? -4.394 0.866 -5.804 1.00 95.62 166 MET A C 1
ATOM 1243 O O . MET A 1 166 ? -4.161 2.040 -6.129 1.00 95.62 166 MET A O 1
ATOM 1247 N N . LYS A 1 167 ? -5.552 0.507 -5.247 1.00 95.31 167 LYS A N 1
ATOM 1248 C CA . LYS A 1 167 ? -6.571 1.496 -4.874 1.00 95.31 167 LYS A CA 1
ATOM 1249 C C . LYS A 1 167 ? -5.978 2.549 -3.932 1.00 95.31 167 LYS A C 1
ATOM 1251 O O . LYS A 1 167 ? -5.388 2.214 -2.909 1.00 95.31 167 LYS A O 1
ATOM 1256 N N . LEU A 1 168 ? -6.174 3.825 -4.264 1.00 95.19 168 LEU A N 1
ATOM 1257 C CA . LEU A 1 168 ? -5.870 4.918 -3.346 1.00 95.19 168 LEU A CA 1
ATOM 1258 C C . LEU A 1 168 ? -6.912 4.937 -2.219 1.00 95.19 168 LEU A C 1
ATOM 1260 O O . LEU A 1 168 ? -8.113 4.946 -2.488 1.00 95.19 168 LEU A O 1
ATOM 1264 N N . VAL A 1 169 ? -6.447 4.960 -0.971 1.00 93.69 169 VAL A N 1
ATOM 1265 C CA . VAL A 1 169 ? -7.291 5.110 0.221 1.00 93.69 169 VAL A CA 1
ATOM 1266 C C . VAL A 1 169 ? -6.921 6.425 0.901 1.00 93.69 169 VAL A C 1
ATOM 1268 O O . VAL A 1 169 ? -5.777 6.604 1.313 1.00 93.69 169 VAL A O 1
ATOM 1271 N N . GLU A 1 170 ? -7.873 7.352 1.000 1.00 89.69 170 GLU A N 1
ATOM 1272 C CA . GLU A 1 170 ? -7.615 8.713 1.498 1.00 89.69 170 GLU A CA 1
ATOM 1273 C C . GLU A 1 170 ? -7.683 8.841 3.027 1.00 89.69 170 GLU A C 1
ATOM 1275 O O . GLU A 1 170 ? -7.174 9.818 3.567 1.00 89.69 170 GLU A O 1
ATOM 1280 N N . GLY A 1 171 ? -8.230 7.850 3.745 1.00 85.81 171 GLY A N 1
ATOM 1281 C CA . GLY A 1 171 ? -8.368 7.892 5.210 1.00 85.81 171 GLY A CA 1
ATOM 1282 C C . GLY A 1 171 ? -7.043 7.868 5.992 1.00 85.81 171 GLY A C 1
ATOM 1283 O O . GLY A 1 171 ? -7.038 8.001 7.216 1.00 85.81 171 GLY A O 1
ATOM 1284 N N . GLY A 1 172 ? -5.908 7.721 5.303 1.00 86.38 172 GLY A N 1
ATOM 1285 C CA . GLY A 1 172 ? -4.578 7.755 5.905 1.00 86.38 172 GLY A CA 1
ATOM 1286 C C . GLY A 1 172 ? -4.232 6.507 6.723 1.00 86.38 172 GLY A C 1
ATOM 1287 O O . GLY A 1 172 ? -5.035 5.585 6.881 1.00 86.38 172 GLY A O 1
ATOM 1288 N N . GLN A 1 173 ? -2.996 6.469 7.224 1.00 90.12 173 GLN A N 1
ATOM 1289 C CA . GLN A 1 173 ? -2.487 5.365 8.041 1.00 90.12 173 GLN A CA 1
ATOM 1290 C C . GLN A 1 173 ? -3.009 5.463 9.479 1.00 90.12 173 GLN A C 1
ATOM 1292 O O . GLN A 1 173 ? -3.117 6.553 10.048 1.00 90.12 173 GLN A O 1
ATOM 1297 N N . LEU A 1 174 ? -3.304 4.315 10.087 1.00 89.12 174 LEU A N 1
ATOM 1298 C CA . LEU A 1 174 ? -3.833 4.238 11.446 1.00 89.12 174 LEU A CA 1
ATOM 1299 C C . LEU A 1 174 ? -2.876 4.854 12.473 1.00 89.12 174 LEU A C 1
ATOM 1301 O O . LEU A 1 174 ? -3.323 5.503 13.414 1.00 89.12 174 LEU A O 1
ATOM 1305 N N . ASP A 1 175 ? -1.566 4.678 12.302 1.00 88.12 175 ASP A N 1
ATOM 1306 C CA . ASP A 1 175 ? -0.573 5.218 13.231 1.00 88.12 175 ASP A CA 1
ATOM 1307 C C . ASP A 1 175 ? -0.572 6.756 13.258 1.00 88.12 175 ASP A C 1
ATOM 1309 O O . ASP A 1 175 ? -0.442 7.350 14.329 1.00 88.12 175 ASP A O 1
ATOM 1313 N N . ALA A 1 176 ? -0.760 7.397 12.103 1.00 86.00 176 ALA A N 1
ATOM 1314 C CA . ALA A 1 176 ? -0.880 8.842 11.981 1.00 86.00 176 ALA A CA 1
ATOM 1315 C C . ALA A 1 176 ? -2.153 9.351 12.668 1.00 86.00 176 ALA A C 1
ATOM 1317 O O . ALA A 1 176 ? -2.086 10.318 13.425 1.00 86.00 176 ALA A O 1
ATOM 1318 N N . VAL A 1 177 ? -3.282 8.659 12.477 1.00 82.06 177 VAL A N 1
ATOM 1319 C CA . VAL A 1 177 ? -4.568 9.025 13.095 1.00 82.06 177 VAL A CA 1
ATOM 1320 C C . VAL A 1 177 ? -4.538 8.872 14.615 1.00 82.06 177 VAL A C 1
ATOM 1322 O O . VAL A 1 177 ? -5.009 9.749 15.337 1.00 82.06 177 VAL A O 1
ATOM 1325 N N . VAL A 1 178 ? -3.939 7.793 15.126 1.00 81.00 178 VAL A N 1
ATOM 1326 C CA . VAL A 1 178 ? -3.786 7.597 16.575 1.00 81.00 178 VAL A CA 1
ATOM 1327 C C . VAL A 1 178 ? -2.898 8.692 17.175 1.00 81.00 178 VAL A C 1
ATOM 1329 O O . VAL A 1 178 ? -3.231 9.234 18.225 1.00 81.00 178 VAL A O 1
ATOM 1332 N N . LYS A 1 179 ? -1.808 9.080 16.499 1.00 81.00 179 LYS A N 1
ATOM 1333 C CA . LYS A 1 179 ? -0.938 10.180 16.950 1.00 81.00 179 LYS A CA 1
ATOM 1334 C C . LYS A 1 179 ? -1.666 11.530 16.944 1.00 81.00 179 LYS A C 1
ATOM 1336 O O . LYS A 1 179 ? -1.560 12.267 17.922 1.00 81.00 179 LYS A O 1
ATOM 1341 N N . SER A 1 180 ? -2.417 11.856 15.889 1.00 74.69 180 SER A N 1
ATOM 1342 C CA . SER A 1 180 ? -3.121 13.143 15.789 1.00 74.69 180 SER A CA 1
ATOM 1343 C C . SER A 1 180 ? -4.255 13.273 16.805 1.00 74.69 180 SER A C 1
ATOM 1345 O O . SER A 1 180 ? -4.400 14.329 17.413 1.00 74.69 180 SER A O 1
ATOM 1347 N N . ALA A 1 181 ? -5.011 12.199 17.056 1.00 66.88 181 ALA A N 1
ATOM 1348 C CA . ALA A 1 181 ? -6.074 12.192 18.065 1.00 66.88 181 ALA A CA 1
ATOM 1349 C C . ALA A 1 181 ? -5.540 12.470 19.481 1.00 66.88 181 ALA A C 1
ATOM 1351 O O . ALA A 1 181 ? -6.218 13.089 20.295 1.00 66.88 181 ALA A O 1
ATOM 1352 N N . THR A 1 182 ? -4.299 12.065 19.766 1.00 59.84 182 THR A N 1
ATOM 1353 C CA . THR A 1 182 ? -3.649 12.336 21.057 1.00 59.84 182 THR A CA 1
ATOM 1354 C C . THR A 1 182 ? -3.043 13.737 21.184 1.00 59.84 182 THR A C 1
ATOM 1356 O O . THR A 1 182 ? -2.617 14.100 22.277 1.00 59.84 182 THR A O 1
ATOM 1359 N N . ALA A 1 183 ? -2.978 14.514 20.097 1.00 56.19 183 ALA A N 1
ATOM 1360 C CA . ALA A 1 183 ? -2.351 15.838 20.069 1.00 56.19 183 ALA A CA 1
ATOM 1361 C C . ALA A 1 183 ? -3.349 17.004 20.224 1.00 56.19 183 ALA A C 1
ATOM 1363 O O . ALA A 1 183 ? -2.947 18.082 20.648 1.00 56.19 183 ALA A O 1
ATOM 1364 N N . ASP A 1 184 ? -4.638 16.795 19.930 1.00 50.91 184 ASP A N 1
ATOM 1365 C CA . ASP A 1 184 ? -5.697 17.828 19.976 1.00 50.91 184 ASP A CA 1
ATOM 1366 C C . ASP A 1 184 ? -6.283 18.051 21.390 1.00 50.91 184 ASP A C 1
ATOM 1368 O O . ASP A 1 184 ? -7.330 18.658 21.598 1.00 50.91 184 ASP A O 1
ATOM 1372 N N . SER A 1 185 ? -5.611 17.519 22.412 1.00 51.41 185 SER A N 1
ATOM 1373 C CA . SER A 1 185 ? -6.024 17.652 23.807 1.00 51.41 185 SER A CA 1
ATOM 1374 C C . SER A 1 185 ? -5.390 18.915 24.392 1.00 51.41 185 SER A C 1
ATOM 1376 O O . SER A 1 185 ? -4.288 18.881 24.938 1.00 51.41 185 SER A O 1
ATOM 1378 N N . SER A 1 186 ? -6.106 20.038 24.301 1.00 51.91 186 SER A N 1
ATOM 1379 C CA . SER A 1 186 ? -5.770 21.349 24.894 1.00 51.91 186 SER A CA 1
ATOM 1380 C C . SER A 1 186 ? -5.552 21.337 26.422 1.00 51.91 186 SER A C 1
ATOM 1382 O O . SER A 1 186 ? -5.253 22.366 27.022 1.00 51.91 186 SER A O 1
ATOM 1384 N N . CYS A 1 187 ? -5.657 20.167 27.050 1.00 50.62 187 CYS A N 1
ATOM 1385 C CA . CYS A 1 187 ? -5.478 19.898 28.471 1.00 50.62 187 CYS A CA 1
ATOM 1386 C C . CYS A 1 187 ? -4.309 18.938 28.790 1.00 50.62 187 CYS A C 1
ATOM 1388 O O . CYS A 1 187 ? -4.148 18.562 29.946 1.00 50.62 187 CYS A O 1
ATOM 1390 N N . GLY A 1 188 ? -3.475 18.537 27.820 1.00 52.44 188 GLY A N 1
ATOM 1391 C CA . GLY A 1 188 ? -2.291 17.689 28.071 1.00 52.44 188 GLY A CA 1
ATOM 1392 C C . GLY A 1 188 ? -2.592 16.228 28.447 1.00 52.44 188 GLY A C 1
ATOM 1393 O O . GLY A 1 188 ? -1.674 15.416 28.561 1.00 52.44 188 GLY A O 1
ATOM 1394 N N . GLU A 1 189 ? -3.868 15.873 28.587 1.00 49.31 189 GLU A N 1
ATOM 1395 C CA . GLU A 1 189 ? -4.335 14.516 28.848 1.00 49.31 189 GLU A CA 1
ATOM 1396 C C . GLU A 1 189 ? -4.533 13.793 27.510 1.00 49.31 189 GLU A C 1
ATOM 1398 O O . GLU A 1 189 ? -5.386 14.173 26.710 1.00 49.31 189 GLU A O 1
ATOM 1403 N N . ARG A 1 190 ? -3.741 12.748 27.238 1.00 54.53 190 ARG A N 1
ATOM 1404 C CA . ARG A 1 190 ? -3.943 11.909 26.047 1.00 54.53 190 ARG A CA 1
ATOM 1405 C C . ARG A 1 190 ? -5.312 11.254 26.165 1.00 54.53 190 ARG A C 1
ATOM 1407 O O . ARG A 1 190 ? -5.461 10.388 27.019 1.00 54.53 190 ARG A O 1
ATOM 1414 N N . VAL A 1 191 ? -6.276 11.593 25.311 1.00 57.34 191 VAL A N 1
ATOM 1415 C CA . VAL A 1 191 ? -7.522 10.817 25.224 1.00 57.34 191 VAL A CA 1
ATOM 1416 C C . VAL A 1 191 ? -7.216 9.546 24.429 1.00 57.34 191 VAL A C 1
ATOM 1418 O O . VAL A 1 191 ? -7.013 9.621 23.214 1.00 57.34 191 VAL A O 1
ATOM 1421 N N . PRO A 1 192 ? -7.113 8.367 25.070 1.00 64.38 192 PRO A N 1
ATOM 1422 C CA . PRO A 1 192 ? -6.840 7.136 24.351 1.00 64.38 192 PRO A CA 1
ATOM 1423 C C . PRO A 1 192 ? -8.056 6.802 23.491 1.00 64.38 192 PRO A C 1
ATOM 1425 O O . PRO A 1 192 ? -9.194 7.080 23.880 1.00 64.38 192 PRO A O 1
ATOM 1428 N N . THR A 1 193 ? -7.835 6.161 22.343 1.00 68.88 193 THR A N 1
ATOM 1429 C CA . THR A 1 193 ? -8.933 5.585 21.563 1.00 68.88 193 THR A CA 1
ATOM 1430 C C . THR A 1 193 ? -9.818 4.752 22.498 1.00 68.88 193 THR A C 1
ATOM 1432 O O . THR A 1 193 ? -9.283 3.896 23.213 1.00 68.88 193 THR A O 1
ATOM 1435 N N . PRO A 1 194 ? -11.146 4.980 22.536 1.00 82.56 194 PRO A N 1
ATOM 1436 C CA . PRO A 1 194 ? -12.040 4.206 23.382 1.00 82.56 194 PRO A CA 1
ATOM 1437 C C . PRO A 1 194 ? -11.796 2.710 23.182 1.00 82.56 194 PRO A C 1
ATOM 1439 O O . PRO A 1 194 ? -11.760 2.241 22.044 1.00 82.56 194 PRO A O 1
ATOM 1442 N N . ILE A 1 195 ? -11.660 1.953 24.277 1.00 86.44 195 ILE A N 1
ATOM 1443 C CA . ILE A 1 195 ? -11.334 0.512 24.245 1.00 86.44 195 ILE A CA 1
ATOM 1444 C C . ILE A 1 195 ? -12.234 -0.237 23.256 1.00 86.44 195 ILE A C 1
ATOM 1446 O O . ILE A 1 195 ? -11.768 -1.081 22.495 1.00 86.44 195 ILE A O 1
ATOM 1450 N N . ARG A 1 196 ? -13.519 0.124 23.215 1.00 87.75 196 ARG A N 1
ATOM 1451 C CA . ARG A 1 196 ? -14.491 -0.443 22.281 1.00 87.75 196 ARG A CA 1
ATOM 1452 C C . ARG A 1 196 ? -14.081 -0.284 20.812 1.00 87.75 196 ARG A C 1
ATOM 1454 O O . ARG A 1 196 ? -14.101 -1.268 20.083 1.00 87.75 196 ARG A O 1
ATOM 1461 N N . GLN A 1 197 ? -13.673 0.914 20.395 1.00 86.75 197 GLN A N 1
ATOM 1462 C CA . GLN A 1 197 ? -13.242 1.172 19.016 1.00 86.75 197 GLN A CA 1
ATOM 1463 C C . GLN A 1 197 ? -11.965 0.393 18.677 1.00 86.75 197 GLN A C 1
ATOM 1465 O O . GLN A 1 197 ? -11.850 -0.172 17.591 1.00 86.75 197 GLN A O 1
ATOM 1470 N N . ALA A 1 198 ? -11.022 0.305 19.622 1.00 87.88 198 ALA A N 1
ATOM 1471 C CA . ALA A 1 198 ? -9.808 -0.488 19.442 1.00 87.88 198 ALA A CA 1
ATOM 1472 C C . ALA A 1 198 ? -10.125 -1.982 19.250 1.00 87.88 198 ALA A C 1
ATOM 1474 O O . ALA A 1 198 ? -9.585 -2.618 18.346 1.00 87.88 198 ALA A O 1
ATOM 1475 N N . VAL A 1 199 ? -11.042 -2.535 20.051 1.00 92.56 199 VAL A N 1
ATOM 1476 C CA . VAL A 1 199 ? -11.495 -3.930 19.922 1.00 92.56 199 VAL A CA 1
ATOM 1477 C C . VAL A 1 199 ? -12.202 -4.164 18.586 1.00 92.56 199 VAL A C 1
ATOM 1479 O O . VAL A 1 199 ? -11.893 -5.139 17.904 1.00 92.56 199 VAL A O 1
ATOM 1482 N N . GLU A 1 200 ? -13.105 -3.272 18.172 1.00 92.06 200 GLU A N 1
ATOM 1483 C CA . GLU A 1 200 ? -13.805 -3.366 16.881 1.00 92.06 200 GLU A CA 1
ATOM 1484 C C . GLU A 1 200 ? -12.815 -3.389 15.701 1.00 92.06 200 GLU A C 1
ATOM 1486 O O . GLU A 1 200 ? -12.946 -4.209 14.785 1.00 92.06 200 GLU A O 1
ATOM 1491 N N . LEU A 1 201 ? -11.769 -2.559 15.758 1.00 91.25 201 LEU A N 1
ATOM 1492 C CA . LEU A 1 201 ? -10.702 -2.542 14.761 1.00 91.25 201 LEU A CA 1
ATOM 1493 C C . LEU A 1 201 ? -9.882 -3.838 14.762 1.00 91.25 201 LEU A C 1
ATOM 1495 O O . LEU A 1 201 ? -9.660 -4.417 13.699 1.00 91.25 201 LEU A O 1
ATOM 1499 N N . ILE A 1 202 ? -9.468 -4.326 15.936 1.00 93.19 202 ILE A N 1
ATOM 1500 C CA . ILE A 1 202 ? -8.710 -5.581 16.065 1.00 93.19 202 ILE A CA 1
ATOM 1501 C C . ILE A 1 202 ? -9.514 -6.756 15.506 1.00 93.19 202 ILE A C 1
ATOM 1503 O O . ILE A 1 202 ? -8.965 -7.564 14.759 1.00 93.19 202 ILE A O 1
ATOM 1507 N N . VAL A 1 203 ? -10.816 -6.838 15.797 1.00 96.19 203 VAL A N 1
ATOM 1508 C CA . VAL A 1 203 ? -11.698 -7.882 15.249 1.00 96.19 203 VAL A CA 1
ATOM 1509 C C . VAL A 1 203 ? -11.733 -7.819 13.722 1.00 96.19 203 VAL A C 1
ATOM 1511 O O . VAL A 1 203 ? -11.631 -8.854 13.059 1.00 96.19 203 VAL A O 1
ATOM 1514 N N . LYS A 1 204 ? -11.842 -6.618 13.143 1.00 95.19 204 LYS A N 1
ATOM 1515 C CA . LYS A 1 204 ? -11.838 -6.435 11.686 1.00 95.19 204 LYS A CA 1
ATOM 1516 C C . LYS A 1 204 ? -10.505 -6.853 11.059 1.00 95.19 204 LYS A C 1
ATOM 1518 O O . LYS A 1 204 ? -10.506 -7.573 10.058 1.00 95.19 204 LYS A O 1
ATOM 1523 N N . VAL A 1 205 ? -9.380 -6.460 11.658 1.00 95.44 205 VAL A N 1
ATOM 1524 C CA . VAL A 1 205 ? -8.035 -6.857 11.209 1.00 95.44 205 VAL A CA 1
ATOM 1525 C C . VAL A 1 205 ? -7.866 -8.372 11.307 1.00 95.44 205 VAL A C 1
ATOM 1527 O O . VAL A 1 205 ? -7.461 -8.993 10.332 1.00 95.44 205 VAL A O 1
ATOM 1530 N N . ALA A 1 206 ? -8.251 -8.989 12.425 1.00 96.62 206 ALA A N 1
ATOM 1531 C CA . ALA A 1 206 ? -8.144 -10.433 12.625 1.00 96.62 206 ALA A CA 1
ATOM 1532 C C . ALA A 1 206 ? -8.934 -11.226 11.573 1.00 96.62 206 ALA A C 1
ATOM 1534 O O . ALA A 1 206 ? -8.397 -12.163 10.988 1.00 96.62 206 ALA A O 1
ATOM 1535 N N . ARG A 1 207 ? -10.174 -10.817 11.268 1.00 97.25 207 ARG A N 1
ATOM 1536 C CA . ARG A 1 207 ? -10.986 -11.430 10.199 1.00 97.25 207 ARG A CA 1
ATOM 1537 C C . ARG A 1 207 ? -10.347 -11.269 8.820 1.00 97.25 207 ARG A C 1
ATOM 1539 O O . ARG A 1 207 ? -10.322 -12.213 8.042 1.00 97.25 207 ARG A O 1
ATOM 1546 N N . THR A 1 208 ? -9.789 -10.094 8.542 1.00 96.31 208 THR A N 1
ATOM 1547 C CA . THR A 1 208 ? -9.111 -9.805 7.269 1.00 96.31 208 THR A CA 1
ATOM 1548 C C . THR A 1 208 ? -7.856 -10.662 7.090 1.00 96.31 208 THR A C 1
ATOM 1550 O O . THR A 1 208 ? -7.613 -11.210 6.019 1.00 96.31 208 THR A O 1
ATOM 1553 N N . VAL A 1 209 ? -7.064 -10.812 8.151 1.00 96.25 209 VAL A N 1
ATOM 1554 C CA . VAL A 1 209 ? -5.854 -11.644 8.158 1.00 96.25 209 VAL A CA 1
ATOM 1555 C C . VAL A 1 209 ? -6.212 -13.123 8.049 1.00 96.25 209 VAL A C 1
ATOM 1557 O O . VAL A 1 209 ? -5.552 -13.855 7.320 1.00 96.25 209 VAL A O 1
ATOM 1560 N N . HIS A 1 210 ? -7.282 -13.556 8.719 1.00 97.31 210 HIS A N 1
ATOM 1561 C CA . HIS A 1 210 ? -7.797 -14.913 8.585 1.00 97.31 210 HIS A CA 1
ATOM 1562 C C . HIS A 1 210 ? -8.172 -15.237 7.134 1.00 97.31 210 HIS A C 1
ATOM 1564 O O . HIS A 1 210 ? -7.695 -16.242 6.618 1.00 97.31 210 HIS A O 1
ATOM 1570 N N . TYR A 1 211 ? -8.901 -14.347 6.453 1.00 97.19 211 TYR A N 1
ATOM 1571 C CA . TYR A 1 211 ? -9.206 -14.499 5.027 1.00 97.19 211 TYR A CA 1
ATOM 1572 C C . TYR A 1 211 ? -7.931 -14.659 4.179 1.00 97.19 211 TYR A C 1
ATOM 1574 O O . TYR A 1 211 ? -7.842 -15.570 3.360 1.00 97.19 211 TYR A O 1
ATOM 1582 N N . ALA A 1 212 ? -6.904 -13.830 4.403 1.00 95.44 212 ALA A N 1
ATOM 1583 C CA . ALA A 1 212 ? -5.631 -13.967 3.689 1.00 95.44 212 ALA A CA 1
ATOM 1584 C C . ALA A 1 212 ? -4.955 -15.328 3.956 1.00 95.44 212 ALA A C 1
ATOM 1586 O O . ALA A 1 212 ? -4.427 -15.954 3.035 1.00 95.44 212 ALA A O 1
ATOM 1587 N N . HIS A 1 213 ? -5.016 -15.819 5.198 1.00 96.25 213 HIS A N 1
ATOM 1588 C CA . HIS A 1 213 ? -4.472 -17.126 5.570 1.00 96.25 213 HIS A CA 1
ATOM 1589 C C . HIS A 1 213 ? -5.208 -18.286 4.888 1.00 96.25 213 HIS A C 1
ATOM 1591 O O . HIS A 1 213 ? -4.551 -19.231 4.455 1.00 96.25 213 HIS A O 1
ATOM 1597 N N . GLU A 1 214 ? -6.535 -18.217 4.745 1.00 96.81 214 GLU A N 1
ATOM 1598 C CA . GLU A 1 214 ? -7.322 -19.223 4.009 1.00 96.81 214 GLU A CA 1
ATOM 1599 C C . GLU A 1 214 ? -6.917 -19.311 2.529 1.00 96.81 214 GLU A C 1
ATOM 1601 O O . GLU A 1 214 ? -7.010 -20.374 1.922 1.00 96.81 214 GLU A O 1
ATOM 1606 N N . HIS A 1 215 ? -6.373 -18.225 1.976 1.00 95.00 215 HIS A N 1
ATOM 1607 C CA . HIS A 1 215 ? -5.830 -18.158 0.617 1.00 95.00 215 HIS A CA 1
ATOM 1608 C C . HIS A 1 215 ? -4.315 -18.439 0.561 1.00 95.00 215 HIS A C 1
ATOM 1610 O O . HIS A 1 215 ? -3.665 -18.201 -0.456 1.00 95.00 215 HIS A O 1
ATOM 1616 N N . GLY A 1 216 ? -3.728 -18.947 1.651 1.00 92.88 216 GLY A N 1
ATOM 1617 C CA . GLY A 1 216 ? -2.316 -19.331 1.720 1.00 92.88 216 GLY A CA 1
ATOM 1618 C C . GLY A 1 216 ? -1.335 -18.156 1.783 1.00 92.88 216 GLY A C 1
ATOM 1619 O O . GLY A 1 216 ? -0.140 -18.342 1.540 1.00 92.88 216 GLY A O 1
ATOM 1620 N N . ILE A 1 217 ? -1.808 -16.949 2.108 1.00 92.75 217 ILE A N 1
ATOM 1621 C CA . ILE A 1 217 ? -1.001 -15.726 2.109 1.00 92.75 217 ILE A CA 1
ATOM 1622 C C . ILE A 1 217 ? -0.729 -15.272 3.537 1.00 92.75 217 ILE A C 1
ATOM 1624 O O . ILE A 1 217 ? -1.639 -15.000 4.311 1.00 92.75 217 ILE A O 1
ATOM 1628 N N . LEU A 1 218 ? 0.552 -15.123 3.872 1.00 91.56 218 LEU A N 1
ATOM 1629 C CA . LEU A 1 218 ? 1.002 -14.554 5.142 1.00 91.56 218 LEU A CA 1
ATOM 1630 C C . LEU A 1 218 ? 1.458 -13.109 4.925 1.00 91.56 218 LEU A C 1
ATOM 1632 O O . LEU A 1 218 ? 2.411 -12.877 4.182 1.00 91.56 218 LEU A O 1
ATOM 1636 N N . HIS A 1 219 ? 0.843 -12.146 5.618 1.00 90.69 219 HIS A N 1
ATOM 1637 C CA . HIS A 1 219 ? 1.171 -10.722 5.445 1.00 90.69 219 HIS A CA 1
ATOM 1638 C C . HIS A 1 219 ? 2.585 -10.357 5.937 1.00 90.69 219 HIS A C 1
ATOM 1640 O O . HIS A 1 219 ? 3.255 -9.533 5.320 1.00 90.69 219 HIS A O 1
ATOM 1646 N N . ARG A 1 220 ? 3.051 -10.936 7.054 1.00 88.38 220 ARG A N 1
ATOM 1647 C CA . ARG A 1 220 ? 4.407 -10.755 7.639 1.00 88.38 220 ARG A CA 1
ATOM 1648 C C . ARG A 1 220 ? 4.805 -9.350 8.126 1.00 88.38 220 ARG A C 1
ATOM 1650 O O . ARG A 1 220 ? 5.870 -9.218 8.713 1.00 88.38 220 ARG A O 1
ATOM 1657 N N . ASP A 1 221 ? 3.979 -8.325 7.933 1.00 88.31 221 ASP A N 1
ATOM 1658 C CA . ASP A 1 221 ? 4.275 -6.938 8.341 1.00 88.31 221 ASP A CA 1
ATOM 1659 C C . ASP A 1 221 ? 3.002 -6.223 8.822 1.00 88.31 221 ASP A C 1
ATOM 1661 O O . ASP A 1 221 ? 2.701 -5.095 8.433 1.00 88.31 221 ASP A O 1
ATOM 1665 N N . ILE A 1 222 ? 2.188 -6.910 9.627 1.00 91.50 222 ILE A N 1
ATOM 1666 C CA . ILE A 1 222 ? 0.981 -6.310 10.207 1.00 91.50 222 ILE A CA 1
ATOM 1667 C C . ILE A 1 222 ? 1.415 -5.343 11.309 1.00 91.50 222 ILE A C 1
ATOM 1669 O O . ILE A 1 222 ? 1.921 -5.755 12.351 1.00 91.50 222 ILE A O 1
ATOM 1673 N N . LYS A 1 223 ? 1.204 -4.049 11.070 1.00 91.00 223 LYS A N 1
ATOM 1674 C CA . LYS A 1 223 ? 1.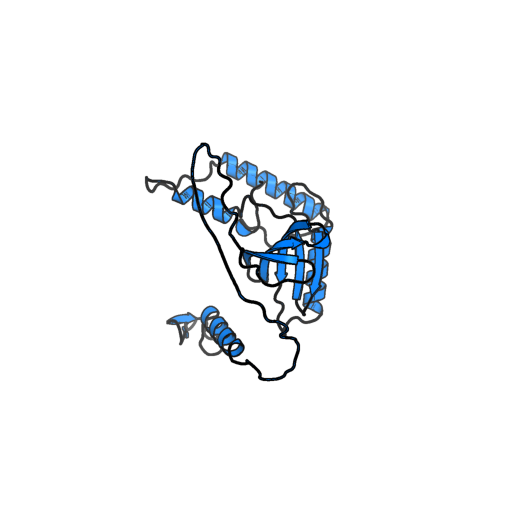479 -2.953 12.006 1.00 91.00 223 LYS A CA 1
ATOM 1675 C C . LYS A 1 223 ? 0.570 -1.760 11.702 1.00 91.00 223 LYS A C 1
ATOM 1677 O O . LYS A 1 223 ? 0.094 -1.659 10.571 1.00 91.00 223 LYS A O 1
ATOM 1682 N N . PRO A 1 224 ? 0.378 -0.816 12.643 1.00 90.00 224 PRO A N 1
ATOM 1683 C CA . PRO A 1 224 ? -0.489 0.345 12.428 1.00 90.00 224 PRO A CA 1
ATOM 1684 C C . PRO A 1 224 ? -0.180 1.162 11.159 1.00 90.00 224 PRO A C 1
ATOM 1686 O O . PRO A 1 224 ? -1.106 1.591 10.484 1.00 90.00 224 PRO A O 1
ATOM 1689 N N . GLY A 1 225 ? 1.091 1.301 10.764 1.00 88.31 225 GLY A N 1
ATOM 1690 C CA . GLY A 1 225 ? 1.469 2.007 9.525 1.00 88.31 225 GLY A CA 1
ATOM 1691 C C . GLY A 1 225 ? 1.043 1.316 8.217 1.00 88.31 225 GLY A C 1
ATOM 1692 O O . GLY A 1 225 ? 1.050 1.943 7.164 1.00 88.31 225 GLY A O 1
ATOM 1693 N N . ASN A 1 226 ? 0.643 0.040 8.268 1.00 91.69 226 ASN A N 1
ATOM 1694 C CA . ASN A 1 226 ? 0.133 -0.717 7.116 1.00 91.69 226 ASN A CA 1
ATOM 1695 C C . ASN A 1 226 ? -1.393 -0.923 7.171 1.00 91.69 226 ASN A C 1
ATOM 1697 O O . ASN A 1 226 ? -1.948 -1.635 6.338 1.00 91.69 226 ASN A O 1
ATOM 1701 N N . ILE A 1 227 ? -2.079 -0.316 8.144 1.00 92.75 227 ILE A N 1
ATOM 1702 C CA . ILE A 1 227 ? -3.540 -0.322 8.239 1.00 92.75 227 ILE A CA 1
ATOM 1703 C C . ILE A 1 227 ? -4.030 1.055 7.803 1.00 92.75 227 ILE A C 1
ATOM 1705 O O . ILE A 1 227 ? -3.626 2.068 8.371 1.00 92.75 227 ILE A O 1
ATOM 1709 N N . LEU A 1 228 ? -4.894 1.086 6.791 1.00 91.69 228 LEU A N 1
ATOM 1710 C CA . LEU A 1 228 ? -5.475 2.318 6.265 1.00 91.69 228 LEU A CA 1
ATOM 1711 C C . LEU A 1 228 ? -6.894 2.486 6.797 1.00 91.69 228 LEU A C 1
ATOM 1713 O O . LEU A 1 228 ? -7.665 1.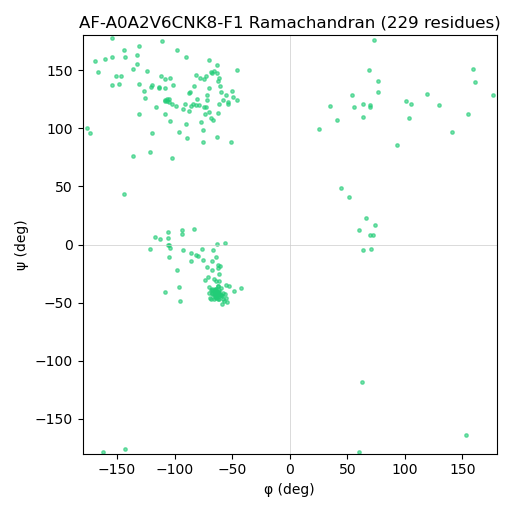522 6.828 1.00 91.69 228 LEU A O 1
ATOM 1717 N N . ASN A 1 229 ? -7.250 3.704 7.199 1.00 87.12 229 ASN A N 1
ATOM 1718 C CA . ASN A 1 229 ? -8.629 3.989 7.570 1.00 87.12 229 ASN A CA 1
ATOM 1719 C C . ASN A 1 229 ? -9.500 4.082 6.313 1.00 87.12 229 ASN A C 1
ATOM 1721 O O . ASN A 1 229 ? -9.048 4.598 5.286 1.00 87.12 229 ASN A O 1
ATOM 1725 N N . PRO A 1 230 ? -10.742 3.580 6.373 1.00 79.12 230 PRO A N 1
ATOM 1726 C CA . PRO A 1 230 ? -11.674 3.725 5.269 1.00 79.12 230 PRO A CA 1
ATOM 1727 C C . PRO A 1 230 ? -11.962 5.208 5.006 1.00 79.12 230 PRO A C 1
ATOM 1729 O O . PRO A 1 230 ? -12.029 6.008 5.938 1.00 79.12 230 PRO A O 1
ATOM 1732 N N . THR A 1 231 ? -12.111 5.537 3.726 1.00 65.75 231 THR A N 1
ATOM 1733 C CA . THR A 1 231 ? -12.703 6.792 3.242 1.00 65.75 231 THR A CA 1
ATOM 1734 C C . THR A 1 231 ? -14.203 6.808 3.441 1.00 65.75 231 THR A C 1
ATOM 1736 O O . THR A 1 231 ? -14.806 5.749 3.138 1.00 65.75 231 THR A O 1
#

Nearest PDB structures (foldseek):
  4eqm-assembly6_F  TM=8.604E-01  e=6.530E-11  Staphylococcus aureus subsp. aureus N315
  6s73-assembly1_A  TM=9.146E-01  e=4.523E-09  Homo sapiens
  8ej4-assembly1_K  TM=8.679E-01  e=4.250E-09  Homo sapiens
  5de2-assembly1_A  TM=8.091E-01  e=4.250E-09  Homo sapiens
  8sxn-assembly1_B  TM=8.340E-01  e=8.435E-09  Homo sapiens

pLDDT: mean 71.92, std 24.2, range [23.58, 97.31]

Radius of gyration: 27.29 Å; Cα contacts (8 Å, |Δi|>4): 250; chains: 1; bounding box: 58×76×70 Å

Foldseek 3Di:
DDQPWQAAPPPRDTDGPPPPPSHDPVVVVVVVVVVVVPPPDDDDDDDDDDDDDDDDDDDDDDDDDDDDDDDDDDDDDDPQPFDDDDVQWTFRAFPDADPQFTWTFTQRNVVRDTWTKTKGCCDPPDDPVNVVVVVVLLVLLQVDDDPQRWHWDDWDDDPNITMTITHDFPQAFQVVVQVVQQVPPPPNDRPHDPPVVVVVVVVVVVVVQVSSVVSVHHPVDDDRNPGGDHD

Mean predicted aligned error: 17.85 Å